Protein AF-A0ABD3GHL4-F1 (afdb_monomer)

Secondary structure (DSSP, 8-state):
-----------------------------------PPPPSS-SHHHHHHHHHHHTT-PPPSS----EEEEEEPSSSSEEEEEEEESSTTTS-HHHHHHHHHHIIIIIH----EEEEEEEEPPPP-SSS-HHHHHHHHHHHHHHHHHTT-HHHHHHTTSS-TTTT-HHHHHHHHHHHHHHHHHHHHTT-

Structure (mmCIF, N/CA/C/O backbone):
data_AF-A0ABD3GHL4-F1
#
_entry.id   AF-A0ABD3GHL4-F1
#
loop_
_atom_site.group_PDB
_atom_site.id
_atom_site.type_symbol
_atom_site.label_atom_id
_atom_site.label_alt_id
_atom_site.label_comp_id
_atom_site.label_asym_id
_atom_site.label_entity_id
_atom_site.label_seq_id
_atom_site.pdbx_PDB_ins_code
_atom_site.Cartn_x
_atom_site.Cartn_y
_atom_site.Cartn_z
_atom_site.occupancy
_atom_site.B_iso_or_equiv
_atom_site.auth_seq_id
_atom_site.auth_comp_id
_atom_site.auth_asym_id
_atom_site.auth_atom_id
_atom_site.pdbx_PDB_model_num
ATOM 1 N N . MET A 1 1 ? 38.091 -50.861 36.167 1.00 42.78 1 MET A N 1
ATOM 2 C CA . MET A 1 1 ? 37.621 -52.176 36.643 1.00 42.78 1 MET A CA 1
ATOM 3 C C . MET A 1 1 ? 36.187 -52.341 36.184 1.00 42.78 1 MET A C 1
ATOM 5 O O . MET A 1 1 ? 35.328 -51.566 36.571 1.00 42.78 1 MET A O 1
ATOM 9 N N . THR A 1 2 ? 36.009 -53.262 35.249 1.00 41.94 2 THR A N 1
ATOM 10 C CA . THR A 1 2 ? 34.759 -53.761 34.667 1.00 41.94 2 THR A CA 1
ATOM 11 C C . THR A 1 2 ? 33.879 -54.438 35.711 1.00 41.94 2 THR A C 1
ATOM 13 O O . THR A 1 2 ? 34.436 -55.196 36.497 1.00 41.94 2 THR A O 1
ATOM 16 N N . MET A 1 3 ? 32.554 -54.268 35.639 1.00 43.06 3 MET A N 1
ATOM 17 C CA . MET A 1 3 ? 31.584 -55.374 35.733 1.00 43.06 3 MET A CA 1
ATOM 18 C C . MET A 1 3 ? 30.255 -54.984 35.069 1.00 43.06 3 MET A C 1
ATOM 20 O O . MET A 1 3 ? 29.584 -54.045 35.487 1.00 43.06 3 MET A O 1
ATOM 24 N N . ASP A 1 4 ? 29.909 -55.748 34.034 1.00 43.84 4 ASP A N 1
ATOM 25 C CA . ASP A 1 4 ? 28.561 -55.950 33.507 1.00 43.84 4 ASP A CA 1
ATOM 26 C C . ASP A 1 4 ? 27.686 -56.718 34.511 1.00 43.84 4 ASP A C 1
ATOM 28 O O . ASP A 1 4 ? 28.190 -57.547 35.266 1.00 43.84 4 ASP A O 1
ATOM 32 N N . THR A 1 5 ? 26.360 -56.569 34.425 1.00 50.66 5 THR A N 1
ATOM 33 C CA . THR A 1 5 ? 25.431 -57.714 34.523 1.00 50.66 5 THR A CA 1
ATOM 34 C C . THR A 1 5 ? 24.089 -57.396 33.856 1.00 50.66 5 THR A C 1
ATOM 36 O O . THR A 1 5 ? 23.393 -56.444 34.193 1.00 50.66 5 THR A O 1
ATOM 39 N N . LYS A 1 6 ? 23.734 -58.242 32.881 1.00 44.25 6 LYS A N 1
ATOM 40 C CA . LYS A 1 6 ? 22.407 -58.390 32.268 1.00 44.25 6 LYS A CA 1
ATOM 41 C C . LYS A 1 6 ? 21.467 -59.154 33.207 1.00 44.25 6 LYS A C 1
ATOM 43 O O . LYS A 1 6 ? 21.889 -60.126 33.822 1.00 44.25 6 LYS A O 1
ATOM 48 N N . GLY A 1 7 ? 20.171 -58.847 33.137 1.00 40.69 7 GLY A N 1
ATOM 49 C CA . GLY A 1 7 ? 19.091 -59.731 33.586 1.00 40.69 7 GLY A CA 1
ATOM 50 C C . GLY A 1 7 ? 17.751 -59.357 32.944 1.00 40.69 7 GLY A C 1
ATOM 51 O O . GLY A 1 7 ? 17.156 -58.351 33.304 1.00 40.69 7 GLY A O 1
ATOM 52 N N . LYS A 1 8 ? 17.299 -60.150 31.964 1.00 43.91 8 LYS A N 1
ATOM 53 C CA . LYS A 1 8 ? 15.941 -60.132 31.381 1.00 43.91 8 LYS A CA 1
ATOM 54 C C . LYS A 1 8 ? 14.999 -60.973 32.249 1.00 43.91 8 LYS A C 1
ATOM 56 O O . LYS A 1 8 ? 15.422 -62.040 32.683 1.00 43.91 8 LYS A O 1
ATOM 61 N N . SER A 1 9 ? 13.717 -60.604 32.333 1.00 44.91 9 SER A N 1
ATOM 62 C CA . SER A 1 9 ? 12.572 -61.541 32.354 1.00 44.91 9 SER A CA 1
ATOM 63 C C . SER A 1 9 ? 11.258 -60.822 32.001 1.00 44.91 9 SER A C 1
ATOM 65 O O . SER A 1 9 ? 11.062 -59.673 32.383 1.00 44.91 9 SER A O 1
ATOM 67 N N . LYS A 1 10 ? 10.412 -61.500 31.212 1.00 45.06 10 LYS A N 1
ATOM 68 C CA . LYS A 1 10 ? 9.060 -61.127 30.745 1.00 45.06 10 LYS A CA 1
ATOM 69 C C . LYS A 1 10 ? 8.015 -62.012 31.448 1.00 45.06 10 LYS A C 1
ATOM 71 O O . LYS A 1 10 ? 8.298 -63.196 31.589 1.00 45.06 10 LYS A O 1
ATOM 76 N N . ALA A 1 11 ? 6.828 -61.463 31.721 1.00 39.12 11 ALA A N 1
ATOM 77 C CA . ALA A 1 11 ? 5.461 -62.050 31.721 1.00 39.12 11 ALA A CA 1
ATOM 78 C C . ALA A 1 11 ? 4.540 -60.930 32.280 1.00 39.12 11 ALA A C 1
ATOM 80 O O . ALA A 1 11 ? 4.927 -60.353 33.289 1.00 39.12 11 ALA A O 1
ATOM 81 N N . ASN A 1 12 ? 3.506 -60.349 31.651 1.00 38.00 12 ASN A N 1
ATOM 82 C CA . ASN A 1 12 ? 2.324 -60.773 30.875 1.00 38.00 12 ASN A CA 1
ATOM 83 C C . ASN A 1 12 ? 1.233 -61.487 31.701 1.00 38.00 12 ASN A C 1
ATOM 85 O O . ASN A 1 12 ? 1.401 -62.665 31.975 1.00 38.00 12 ASN A O 1
ATOM 89 N N . GLU A 1 13 ? 0.150 -60.754 32.002 1.00 41.41 13 GLU A N 1
ATOM 90 C CA . GLU A 1 13 ? -1.238 -61.140 32.373 1.00 41.41 13 GLU A CA 1
ATOM 91 C C . GLU A 1 13 ? -2.053 -59.821 32.232 1.00 41.41 13 GLU A C 1
ATOM 93 O O . GLU A 1 13 ? -1.638 -58.807 32.789 1.00 41.41 13 GLU A O 1
ATOM 98 N N . GLU A 1 14 ? -2.860 -59.609 31.184 1.00 40.84 14 GLU A N 1
ATOM 99 C CA . GLU A 1 14 ? -4.275 -60.000 30.964 1.00 40.84 14 GLU A CA 1
ATOM 1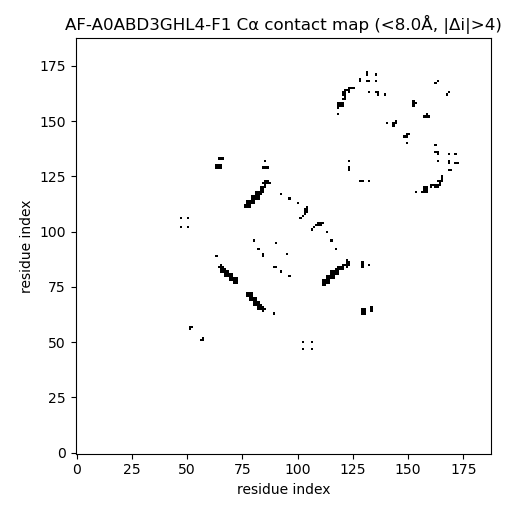00 C C . GLU A 1 14 ? -5.294 -59.357 31.932 1.00 40.84 14 GLU A C 1
ATOM 102 O O . GLU A 1 14 ? -5.403 -59.777 33.072 1.00 40.84 14 GLU A O 1
ATOM 107 N N . GLU A 1 15 ? -6.059 -58.376 31.424 1.00 43.62 15 GLU A N 1
ATOM 108 C CA . GLU A 1 15 ? -7.415 -57.941 31.845 1.00 43.62 15 GLU A CA 1
ATOM 109 C C . GLU A 1 15 ? -7.990 -57.129 30.655 1.00 43.62 15 GLU A C 1
ATOM 111 O O . GLU A 1 15 ? -7.362 -56.171 30.204 1.00 43.62 15 GLU A O 1
ATOM 116 N N . GLU A 1 16 ? -8.900 -57.671 29.839 1.00 36.50 16 GLU A N 1
ATOM 117 C CA . GLU A 1 16 ? -10.371 -57.810 29.964 1.00 36.50 16 GLU A CA 1
ATOM 118 C C . GLU A 1 16 ? -11.188 -56.604 29.444 1.00 36.50 16 GLU A C 1
ATOM 120 O O . GLU A 1 16 ? -11.024 -55.488 29.916 1.00 36.50 16 GLU A O 1
ATOM 125 N N . HIS A 1 17 ? -12.078 -56.925 28.482 1.00 38.59 17 HIS A N 1
ATOM 126 C CA . HIS A 1 17 ? -13.394 -56.352 28.116 1.00 38.59 17 HIS A CA 1
ATOM 127 C C . HIS A 1 17 ? -13.557 -54.818 27.951 1.00 38.59 17 HIS A C 1
ATOM 129 O O . HIS A 1 17 ? -13.085 -54.018 28.739 1.00 38.59 17 HIS A O 1
ATOM 135 N N . ASP A 1 18 ? -14.239 -54.281 26.932 1.00 39.66 18 ASP A N 1
ATOM 136 C CA . ASP A 1 18 ? -15.580 -54.616 26.425 1.00 39.66 18 ASP A CA 1
ATOM 137 C C . ASP A 1 18 ? -15.826 -53.868 25.078 1.00 39.66 18 ASP A C 1
ATOM 139 O O . ASP A 1 18 ? -15.177 -52.844 24.830 1.00 39.66 18 ASP A O 1
ATOM 143 N N . PRO A 1 19 ? -16.730 -54.320 24.182 1.00 54.88 19 PRO A N 1
ATOM 144 C CA . PRO A 1 19 ? -16.969 -53.708 22.883 1.00 54.88 19 PRO A CA 1
ATOM 145 C C . PRO A 1 19 ? -17.974 -52.557 23.006 1.00 54.88 19 PRO A C 1
ATOM 147 O O . PRO A 1 19 ? -18.954 -52.630 23.742 1.00 54.88 19 PRO A O 1
ATOM 150 N N . THR A 1 20 ? -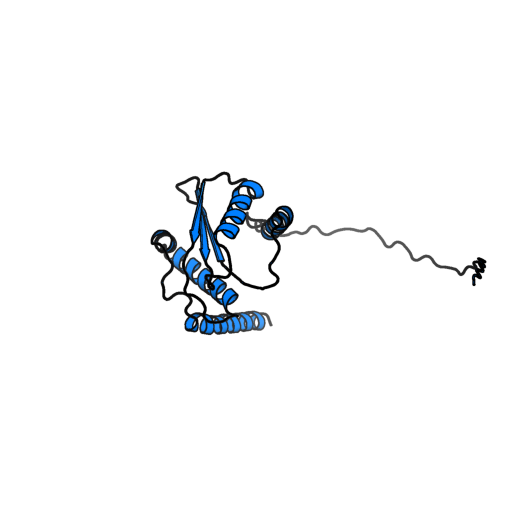17.775 -51.481 22.252 1.00 42.97 20 THR A N 1
ATOM 151 C CA . THR A 1 20 ? -18.770 -50.403 22.128 1.00 42.97 20 THR A CA 1
ATOM 152 C C . THR A 1 20 ? -19.060 -50.170 20.642 1.00 42.97 20 THR A C 1
ATOM 154 O O . THR A 1 20 ? -18.141 -50.281 19.827 1.00 42.97 20 THR A O 1
ATOM 157 N N . PRO A 1 21 ? -20.336 -49.955 20.272 1.00 44.00 21 PRO A N 1
ATOM 158 C CA . PRO A 1 21 ? -20.895 -50.344 18.986 1.00 44.00 21 PRO A CA 1
ATOM 159 C C . PRO A 1 21 ? -20.676 -49.303 17.890 1.00 44.00 21 PRO A C 1
ATOM 161 O O . PRO A 1 21 ? -20.648 -48.100 18.148 1.00 44.00 21 PRO A O 1
ATOM 164 N N . GLU A 1 22 ? -20.620 -49.786 16.648 1.00 47.88 22 GLU A N 1
ATOM 165 C CA . GLU A 1 22 ? -20.821 -48.964 15.458 1.00 47.88 22 GLU A CA 1
ATOM 166 C C . GLU A 1 22 ? -22.220 -48.330 15.503 1.00 47.88 22 GLU A C 1
ATOM 168 O O . GLU A 1 22 ? -23.237 -49.014 15.640 1.00 47.88 22 GLU A O 1
ATOM 173 N N . ALA A 1 23 ? -22.252 -47.003 15.403 1.00 42.12 23 ALA A N 1
ATOM 174 C CA . ALA A 1 23 ? -23.457 -46.206 15.223 1.00 42.12 23 ALA A CA 1
ATOM 175 C C . ALA A 1 23 ? -23.479 -45.639 13.786 1.00 42.12 23 ALA A C 1
ATOM 177 O O . ALA A 1 23 ? -22.429 -45.529 13.153 1.00 42.12 23 ALA A O 1
ATOM 178 N N . PRO A 1 24 ? -24.672 -45.330 13.255 1.00 45.41 24 PRO A N 1
ATOM 179 C CA . PRO A 1 24 ? -25.070 -45.708 11.904 1.00 45.41 24 PRO A CA 1
ATOM 180 C C . PRO A 1 24 ? -24.698 -44.682 10.830 1.00 45.41 24 PRO A C 1
ATOM 182 O O . PRO A 1 24 ? -24.725 -43.473 11.057 1.00 45.41 24 PRO A O 1
ATOM 185 N N . GLU A 1 25 ? -24.451 -45.190 9.622 1.00 49.53 25 GLU A N 1
ATOM 186 C CA . GLU A 1 25 ? -24.585 -44.417 8.392 1.00 49.53 25 GLU A CA 1
ATOM 187 C C . GLU A 1 25 ? -26.062 -44.065 8.178 1.00 49.53 25 GLU A C 1
ATOM 189 O O . GLU A 1 25 ? -26.880 -44.939 7.901 1.00 49.53 25 GLU A O 1
ATOM 194 N N . ASP A 1 26 ? -26.397 -42.779 8.268 1.00 42.53 26 ASP A N 1
ATOM 195 C CA . ASP A 1 26 ? -27.529 -42.225 7.530 1.00 42.53 26 ASP A CA 1
ATOM 196 C C . ASP A 1 26 ? -27.248 -40.754 7.172 1.00 42.53 26 ASP A C 1
ATOM 198 O O . ASP A 1 26 ? -26.931 -39.914 8.016 1.00 42.53 26 ASP A O 1
ATOM 202 N N . SER A 1 27 ? -27.296 -40.472 5.870 1.00 42.28 27 SER A N 1
ATOM 203 C CA . SER A 1 27 ? -27.197 -39.137 5.241 1.00 42.28 27 SER A CA 1
ATOM 204 C C . SER A 1 27 ? -28.464 -38.295 5.561 1.00 42.28 27 SER A C 1
ATOM 206 O O . SER A 1 27 ? -29.334 -38.827 6.245 1.00 42.28 27 SER A O 1
ATOM 208 N N . PRO A 1 28 ? -28.721 -37.055 5.056 1.00 50.19 28 PRO A N 1
ATOM 209 C CA . PRO A 1 28 ? -27.989 -36.193 4.110 1.00 50.19 28 PRO A CA 1
ATOM 210 C C . PRO A 1 28 ? -27.981 -34.676 4.468 1.00 50.19 28 PRO A C 1
ATOM 212 O O . PRO A 1 28 ? -28.815 -34.185 5.219 1.00 50.19 28 PRO A O 1
ATOM 215 N N . ALA A 1 29 ? -27.151 -33.872 3.792 1.00 36.94 29 ALA A N 1
ATOM 216 C CA . ALA A 1 29 ? -27.510 -32.479 3.482 1.00 36.94 29 ALA A CA 1
ATOM 217 C C . ALA A 1 29 ? -26.726 -31.957 2.268 1.00 36.94 29 ALA A C 1
ATOM 219 O O . ALA A 1 29 ? -25.510 -31.785 2.312 1.00 36.94 29 ALA A O 1
ATOM 220 N N . LYS A 1 30 ? -27.441 -31.665 1.174 1.00 49.06 30 LYS A N 1
ATOM 221 C CA . LYS A 1 30 ? -26.940 -30.791 0.104 1.00 49.06 30 LYS A CA 1
ATOM 222 C C . LYS A 1 30 ? -26.660 -29.406 0.699 1.00 49.06 30 LYS A C 1
ATOM 224 O O . LYS A 1 30 ? -27.581 -28.847 1.296 1.00 49.06 30 LYS A O 1
ATOM 229 N N . PRO A 1 31 ? -25.505 -28.771 0.452 1.00 41.19 31 PRO A N 1
ATOM 230 C CA . PRO A 1 31 ? -25.417 -27.338 0.644 1.00 41.19 31 PRO A CA 1
ATOM 231 C C . PRO A 1 31 ? -26.103 -26.654 -0.544 1.00 41.19 31 PRO A C 1
ATOM 233 O O . PRO A 1 31 ? -25.552 -26.557 -1.641 1.00 41.19 31 PRO A O 1
ATOM 236 N N . SER A 1 32 ? -27.326 -26.163 -0.327 1.00 49.59 32 SER A N 1
ATOM 237 C CA . SER A 1 32 ? -27.884 -25.072 -1.127 1.00 49.59 32 SER A CA 1
ATOM 238 C C . SER A 1 32 ? -27.158 -23.781 -0.742 1.00 49.59 32 SER A C 1
ATOM 240 O O . SER A 1 32 ? -27.660 -22.962 0.024 1.00 49.59 32 SER A O 1
ATOM 242 N N . GLY A 1 33 ? -25.933 -23.625 -1.228 1.00 42.56 33 GLY A N 1
ATOM 243 C CA . GLY A 1 33 ? -25.234 -22.351 -1.207 1.00 42.56 33 GLY A CA 1
ATOM 244 C C . GLY A 1 33 ? -25.516 -21.644 -2.519 1.00 42.56 33 GLY A C 1
ATOM 245 O O . GLY A 1 33 ? -25.062 -22.095 -3.567 1.00 42.56 33 GLY A O 1
ATOM 246 N N . SER A 1 34 ? -26.272 -20.551 -2.474 1.00 46.31 34 SER A N 1
ATOM 247 C CA . SER A 1 34 ? -26.307 -19.551 -3.537 1.00 46.31 34 SER A CA 1
ATOM 248 C C . SER A 1 34 ? -24.867 -19.146 -3.856 1.00 46.31 34 SER A C 1
ATOM 250 O O . SER A 1 34 ? -24.249 -18.389 -3.104 1.00 46.31 34 SER A O 1
ATOM 252 N N . GLY A 1 35 ? -24.315 -19.719 -4.924 1.00 41.03 35 GLY A N 1
ATOM 253 C CA . GLY A 1 35 ? -22.946 -19.491 -5.349 1.00 41.03 35 GLY A CA 1
ATOM 254 C C . GLY A 1 35 ? -22.791 -18.052 -5.805 1.00 41.03 35 GLY A C 1
ATOM 255 O O . GLY A 1 35 ? -22.964 -17.751 -6.983 1.00 41.03 35 GLY A O 1
ATOM 256 N N . LYS A 1 36 ? -22.433 -17.157 -4.880 1.00 48.78 36 LYS A N 1
ATOM 257 C CA . LYS A 1 36 ? -21.611 -16.016 -5.272 1.00 48.78 36 LYS A CA 1
ATOM 258 C C . LYS A 1 36 ? -20.394 -16.630 -5.968 1.00 48.78 36 LYS A C 1
ATOM 260 O O . LYS A 1 36 ? -19.778 -17.514 -5.365 1.00 48.78 36 LYS A O 1
ATOM 265 N N . PRO A 1 37 ? -20.080 -16.253 -7.219 1.00 45.41 37 PRO A N 1
ATOM 266 C CA . PRO A 1 37 ? -18.854 -16.721 -7.836 1.00 45.41 37 PRO A CA 1
ATOM 267 C C . PRO A 1 37 ? -17.724 -16.377 -6.871 1.00 45.41 37 PRO A C 1
ATOM 269 O O . PRO A 1 37 ? -17.617 -15.232 -6.421 1.00 45.41 37 PRO A O 1
ATOM 272 N N . ALA A 1 38 ? -16.944 -17.391 -6.489 1.00 51.97 38 ALA A N 1
ATOM 273 C CA . ALA A 1 38 ? -15.700 -17.145 -5.786 1.00 51.97 38 ALA A CA 1
ATOM 274 C C . ALA A 1 38 ? -14.936 -16.087 -6.597 1.00 51.97 38 ALA A C 1
ATOM 276 O O . ALA A 1 38 ? -14.988 -16.141 -7.835 1.00 51.97 38 ALA A O 1
ATOM 277 N N . PRO A 1 39 ? -14.294 -15.100 -5.947 1.00 49.56 39 PRO A N 1
ATOM 278 C CA . PRO A 1 39 ? -13.507 -14.126 -6.681 1.00 49.56 39 PRO A CA 1
ATOM 279 C C . PRO A 1 39 ? -12.576 -14.884 -7.641 1.00 49.56 39 PRO A C 1
ATOM 281 O O . PRO A 1 39 ? -12.059 -15.942 -7.267 1.00 49.56 39 PRO A O 1
ATOM 284 N N . PRO A 1 40 ? -12.359 -14.385 -8.873 1.00 53.44 40 PRO A N 1
ATOM 285 C CA . PRO A 1 40 ? -11.563 -15.079 -9.901 1.00 53.44 40 PRO A CA 1
ATOM 286 C C . PRO A 1 40 ? -10.114 -15.354 -9.453 1.00 53.44 40 PRO A C 1
ATOM 288 O O . PRO A 1 40 ? -9.361 -16.079 -10.097 1.00 53.44 40 PRO A O 1
ATOM 291 N N . TYR A 1 41 ? -9.756 -14.800 -8.303 1.00 50.19 41 TYR A N 1
ATOM 292 C CA . TYR A 1 41 ? -8.511 -14.884 -7.583 1.00 50.19 41 TYR A CA 1
ATOM 293 C C . TYR A 1 41 ? -8.648 -15.839 -6.384 1.00 50.19 41 TYR A C 1
ATOM 295 O O . TYR A 1 41 ? -8.617 -15.351 -5.267 1.00 50.19 41 TYR A O 1
ATOM 303 N N . GLY A 1 42 ? -8.825 -17.155 -6.590 1.00 62.31 42 GLY A N 1
ATOM 304 C CA . GLY A 1 42 ? -9.010 -18.168 -5.525 1.00 62.31 42 GLY A CA 1
ATOM 305 C C . GLY A 1 42 ? -7.929 -18.212 -4.417 1.00 62.31 42 GLY A C 1
ATOM 306 O O . GLY A 1 42 ? -7.573 -17.210 -3.822 1.00 62.31 42 GLY A O 1
ATOM 307 N N . ASP A 1 43 ? -7.388 -19.386 -4.086 1.00 66.81 43 ASP A N 1
ATOM 308 C CA . ASP A 1 43 ? -6.437 -19.579 -2.963 1.00 66.81 43 ASP A CA 1
ATOM 309 C C . ASP A 1 43 ? -5.015 -18.983 -3.204 1.00 66.81 43 ASP A C 1
ATOM 311 O O . ASP A 1 43 ? -3.986 -19.610 -2.948 1.00 66.81 43 ASP A O 1
ATOM 315 N N . LEU A 1 44 ? -4.932 -17.788 -3.804 1.00 66.56 44 LEU A N 1
ATOM 316 C CA . LEU A 1 44 ? -3.700 -17.071 -4.150 1.00 66.56 44 LEU A CA 1
ATOM 317 C C . LEU A 1 44 ? -2.762 -16.847 -2.958 1.00 66.56 44 LEU A C 1
ATOM 319 O O . LEU A 1 44 ? -1.567 -17.069 -3.156 1.00 66.56 44 LEU A O 1
ATOM 323 N N . PRO A 1 45 ? -3.239 -16.471 -1.752 1.00 69.25 45 PRO A N 1
ATOM 324 C CA . PRO A 1 45 ? -2.364 -16.333 -0.590 1.00 69.25 45 PRO A CA 1
ATOM 325 C C . PRO A 1 45 ? -1.594 -17.625 -0.291 1.00 69.25 45 PRO A C 1
ATOM 327 O O . PRO A 1 45 ? -0.366 -17.620 -0.249 1.00 69.25 45 PRO A O 1
ATOM 330 N N . THR A 1 46 ? -2.284 -18.766 -0.216 1.00 75.50 46 THR A N 1
ATOM 331 C CA . THR A 1 46 ? -1.647 -20.062 0.058 1.00 75.50 46 THR A CA 1
ATOM 332 C C . THR A 1 46 ? -0.769 -20.542 -1.099 1.00 75.50 46 THR A C 1
ATOM 334 O O . THR A 1 46 ? 0.258 -21.188 -0.877 1.00 75.50 46 THR A O 1
ATOM 337 N N . LYS A 1 47 ? -1.110 -20.215 -2.352 1.00 77.19 47 LYS A N 1
ATOM 338 C CA . LYS A 1 47 ? -0.230 -20.481 -3.505 1.00 77.19 47 LYS A CA 1
ATOM 339 C C . LYS A 1 47 ? 1.061 -19.664 -3.446 1.00 77.19 47 LYS A C 1
ATOM 341 O O . LYS A 1 47 ? 2.120 -20.204 -3.760 1.00 77.19 47 LYS A O 1
ATOM 346 N N . PHE A 1 48 ? 0.984 -18.398 -3.041 1.00 77.44 48 PHE A N 1
ATOM 347 C CA . PHE A 1 48 ? 2.153 -17.537 -2.886 1.00 77.44 48 PHE A CA 1
ATOM 348 C C . PHE A 1 48 ? 3.059 -18.018 -1.750 1.00 77.44 48 PHE A C 1
ATOM 350 O O . PHE A 1 48 ? 4.258 -18.162 -1.953 1.00 77.44 48 PHE A O 1
ATOM 357 N N . GLU A 1 49 ? 2.504 -18.374 -0.591 1.00 76.88 49 GLU A N 1
ATOM 358 C CA . GLU A 1 49 ? 3.286 -18.917 0.531 1.00 76.88 49 GLU A CA 1
ATOM 359 C C . GLU A 1 49 ? 4.032 -20.208 0.160 1.00 76.88 49 GLU A C 1
ATOM 361 O O . GLU A 1 49 ? 5.217 -20.369 0.475 1.00 76.88 49 GLU A O 1
ATOM 366 N N . LYS A 1 50 ? 3.361 -21.117 -0.562 1.00 80.75 50 LYS A N 1
ATOM 367 C CA . LYS A 1 50 ? 3.985 -22.338 -1.095 1.00 80.75 50 LYS A CA 1
ATOM 368 C C . LYS A 1 50 ? 5.110 -22.016 -2.072 1.00 80.75 50 LYS A C 1
ATOM 370 O O . LYS A 1 50 ? 6.176 -22.621 -1.980 1.00 80.75 50 LYS A O 1
ATOM 375 N N . PHE A 1 51 ? 4.892 -21.058 -2.973 1.00 82.62 51 PHE A N 1
ATOM 376 C CA . PHE A 1 51 ? 5.913 -20.587 -3.902 1.00 82.62 51 PHE A CA 1
ATOM 377 C C . PHE A 1 51 ? 7.124 -20.013 -3.153 1.00 82.62 51 PHE A C 1
ATOM 379 O O . PHE A 1 51 ? 8.243 -20.471 -3.369 1.00 82.62 51 PHE A O 1
ATOM 386 N N . CYS A 1 52 ? 6.915 -19.087 -2.215 1.00 79.44 52 CYS A N 1
ATOM 387 C CA . CYS A 1 52 ? 7.984 -18.509 -1.399 1.00 79.44 52 CYS A CA 1
ATOM 388 C C . CYS A 1 52 ? 8.818 -19.601 -0.718 1.00 79.44 52 CYS A C 1
ATOM 390 O O . CYS A 1 52 ? 10.041 -19.619 -0.852 1.00 79.44 52 CYS A O 1
ATOM 392 N N . SER A 1 53 ? 8.150 -20.575 -0.096 1.00 80.69 53 SER A N 1
ATOM 393 C CA . SER A 1 53 ? 8.807 -21.713 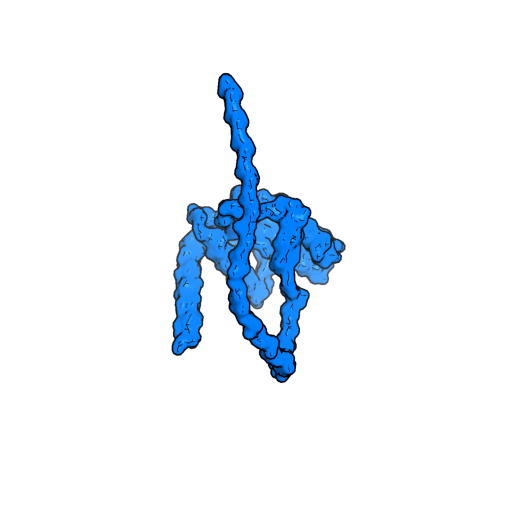0.555 1.00 80.69 53 SER A CA 1
ATOM 394 C C . SER A 1 53 ? 9.628 -22.559 -0.428 1.00 80.69 53 SER A C 1
ATOM 396 O O . SER A 1 53 ? 10.756 -22.939 -0.124 1.00 80.69 53 SER A O 1
ATOM 398 N N . GLN A 1 54 ? 9.092 -22.830 -1.623 1.00 82.44 54 GLN A N 1
ATOM 399 C CA . GLN A 1 54 ? 9.757 -23.627 -2.660 1.00 82.44 54 GLN A CA 1
ATOM 400 C C . GLN A 1 54 ? 11.032 -22.961 -3.196 1.00 82.44 54 GLN A C 1
ATOM 402 O O . GLN A 1 54 ? 11.993 -23.655 -3.526 1.00 82.44 54 GLN A O 1
ATOM 407 N N . PHE A 1 55 ? 11.047 -21.631 -3.283 1.00 73.94 55 PHE A N 1
ATOM 408 C CA . PHE A 1 55 ? 12.183 -20.860 -3.791 1.00 73.94 55 PHE A CA 1
ATOM 409 C C . PHE A 1 55 ? 13.094 -20.314 -2.678 1.00 73.94 55 PHE A C 1
ATOM 411 O O . PHE A 1 55 ? 13.983 -19.514 -2.953 1.00 73.94 55 PHE A O 1
ATOM 418 N N . GLY A 1 56 ? 12.917 -20.782 -1.436 1.00 69.88 56 GLY A N 1
ATOM 419 C CA . GLY A 1 56 ? 13.800 -20.457 -0.314 1.00 69.88 56 GLY A CA 1
ATOM 420 C C . GLY A 1 56 ? 13.596 -19.062 0.280 1.00 69.88 56 GLY A C 1
ATOM 421 O O . GLY A 1 56 ? 14.451 -18.591 1.026 1.00 69.88 56 GLY A O 1
ATOM 422 N N . PHE A 1 57 ? 12.474 -18.402 -0.013 1.00 69.25 57 PHE A N 1
ATOM 423 C CA . PHE A 1 57 ? 12.106 -17.140 0.617 1.00 69.25 57 PHE A CA 1
ATOM 424 C C . PHE A 1 57 ? 11.527 -17.415 2.003 1.00 69.25 57 PHE A C 1
ATOM 426 O O . PHE A 1 57 ? 10.429 -17.956 2.143 1.00 69.25 57 PHE A O 1
ATOM 433 N N . GLN A 1 58 ? 12.285 -17.055 3.036 1.00 65.75 58 GLN A N 1
ATOM 434 C CA . GLN A 1 58 ? 11.869 -17.210 4.424 1.00 65.75 58 GLN A CA 1
ATOM 435 C C . GLN A 1 58 ? 11.206 -15.934 4.935 1.00 65.75 58 GLN A C 1
ATOM 437 O O . GLN A 1 58 ? 11.610 -14.819 4.604 1.00 65.75 58 GLN A O 1
ATOM 442 N N . ARG A 1 59 ? 10.175 -16.105 5.766 1.00 65.62 59 ARG A N 1
ATOM 443 C CA . ARG A 1 59 ? 9.568 -14.998 6.503 1.00 65.62 59 ARG A CA 1
ATOM 444 C C . ARG A 1 59 ? 10.605 -14.438 7.480 1.00 65.62 59 ARG A C 1
ATOM 446 O O . ARG A 1 59 ? 11.185 -15.202 8.244 1.00 65.62 59 ARG A O 1
ATOM 453 N N . SER A 1 60 ? 10.815 -13.124 7.451 1.00 65.81 60 SER A N 1
ATOM 454 C CA . SER A 1 60 ? 11.661 -12.436 8.432 1.00 65.81 60 SER A CA 1
ATOM 455 C C . SER A 1 60 ? 11.102 -12.612 9.849 1.00 65.81 60 SER A C 1
ATOM 457 O O . SER A 1 60 ? 9.884 -12.552 10.039 1.00 65.81 60 SER A O 1
ATOM 459 N N . GLU A 1 61 ? 11.981 -12.805 10.838 1.00 62.88 61 GLU A N 1
ATOM 460 C CA . GLU A 1 61 ? 11.607 -12.773 12.262 1.00 62.88 61 GLU A CA 1
ATOM 461 C C . GLU A 1 61 ? 11.224 -11.357 12.713 1.00 62.88 61 GLU A C 1
ATOM 463 O O . GLU A 1 61 ? 10.367 -11.178 13.580 1.00 62.88 61 GLU A O 1
ATOM 468 N N . GLU A 1 62 ? 11.798 -10.338 12.073 1.00 69.25 62 GLU A N 1
ATOM 469 C CA . GLU A 1 62 ? 11.392 -8.954 12.265 1.00 69.25 62 GLU A CA 1
ATOM 470 C C . GLU A 1 62 ? 10.133 -8.677 11.425 1.00 69.25 62 GLU A C 1
ATOM 472 O O . GLU A 1 62 ? 10.128 -8.794 10.191 1.00 69.25 62 GLU A O 1
ATOM 477 N N . SER A 1 63 ? 9.037 -8.350 12.114 1.00 78.25 63 SER A N 1
ATOM 478 C CA . SER A 1 63 ? 7.737 -8.092 11.494 1.00 78.25 63 SER A CA 1
ATOM 479 C C . SER A 1 63 ? 7.670 -6.665 10.963 1.00 78.25 63 SER A C 1
ATOM 481 O O . SER A 1 63 ? 7.547 -5.716 11.733 1.00 78.25 63 SER A O 1
ATOM 483 N N . HIS A 1 64 ? 7.683 -6.527 9.641 1.00 85.31 64 HIS A N 1
ATOM 484 C CA . HIS A 1 64 ? 7.485 -5.257 8.949 1.00 85.31 64 HIS A CA 1
ATOM 485 C C . HIS A 1 64 ? 6.490 -5.421 7.816 1.00 85.31 64 HIS A C 1
ATOM 487 O O . HIS A 1 64 ? 6.386 -6.486 7.205 1.00 85.31 64 HIS A O 1
ATOM 493 N N . TRP A 1 65 ? 5.761 -4.348 7.553 1.00 87.00 65 TRP A N 1
ATOM 494 C CA . TRP A 1 65 ? 4.742 -4.301 6.523 1.00 87.00 65 TRP A CA 1
ATOM 495 C C . TRP A 1 65 ? 5.166 -3.309 5.450 1.00 87.00 65 TRP A C 1
ATOM 497 O O . TRP A 1 65 ? 5.471 -2.156 5.744 1.00 87.00 65 TRP A O 1
ATOM 507 N N . SER A 1 66 ? 5.132 -3.758 4.201 1.00 87.31 66 SER A N 1
ATOM 508 C CA . SER A 1 66 ? 5.255 -2.906 3.021 1.00 87.31 66 SER A CA 1
ATOM 509 C C . SER A 1 66 ? 4.128 -3.228 2.041 1.00 87.31 66 SER A C 1
ATOM 511 O O . SER A 1 66 ? 3.448 -4.250 2.169 1.00 87.31 66 SER A O 1
ATOM 513 N N . LEU A 1 67 ? 3.888 -2.329 1.089 1.00 88.38 67 LEU A N 1
ATOM 514 C CA . LEU A 1 67 ? 2.822 -2.461 0.104 1.00 88.38 67 LEU A CA 1
ATOM 515 C C . LEU A 1 67 ? 3.406 -2.707 -1.284 1.00 88.38 67 LEU A C 1
ATOM 517 O O . LEU A 1 67 ? 4.316 -2.014 -1.734 1.00 88.38 67 LEU A O 1
ATOM 521 N N . VAL A 1 68 ? 2.820 -3.673 -1.981 1.00 88.00 68 VAL A N 1
ATOM 522 C CA . VAL A 1 68 ? 3.075 -3.944 -3.393 1.00 88.00 68 VAL A CA 1
ATOM 523 C C . VAL A 1 68 ? 1.777 -3.715 -4.154 1.00 88.00 68 VAL A C 1
ATOM 525 O O . VAL A 1 68 ? 0.753 -4.317 -3.837 1.00 88.00 68 VAL A O 1
ATOM 528 N N . LEU A 1 69 ? 1.831 -2.869 -5.176 1.00 88.06 69 LEU A N 1
ATOM 529 C CA . LEU A 1 69 ? 0.753 -2.650 -6.129 1.00 88.06 69 LEU A CA 1
ATOM 530 C C . LEU A 1 69 ? 1.207 -3.148 -7.503 1.00 88.06 69 LEU A C 1
ATOM 532 O O . LEU A 1 69 ? 2.230 -2.707 -8.017 1.00 88.06 69 LEU A O 1
ATOM 536 N N . ILE A 1 70 ? 0.440 -4.054 -8.103 1.00 86.25 70 ILE A N 1
ATOM 537 C CA . ILE A 1 70 ? 0.712 -4.585 -9.442 1.00 86.25 70 ILE A CA 1
ATOM 538 C C . ILE A 1 70 ? -0.291 -3.954 -10.401 1.00 86.25 70 ILE A C 1
ATOM 540 O O . ILE A 1 70 ? -1.492 -4.200 -10.301 1.00 86.25 70 ILE A O 1
ATOM 544 N N . HIS A 1 71 ? 0.203 -3.131 -11.317 1.00 85.06 71 HIS A N 1
ATOM 545 C CA . HIS A 1 71 ? -0.583 -2.540 -12.389 1.00 85.06 71 HIS A CA 1
ATOM 546 C C . HIS A 1 71 ? -0.409 -3.368 -13.659 1.00 85.06 71 HIS A C 1
ATOM 548 O O . HIS A 1 71 ? 0.703 -3.535 -14.160 1.00 85.06 71 HIS A O 1
ATOM 554 N N . ILE A 1 72 ? -1.524 -3.887 -14.164 1.00 83.25 72 ILE A N 1
ATOM 555 C CA . ILE A 1 72 ? -1.609 -4.580 -15.447 1.00 83.25 72 ILE A CA 1
ATOM 556 C C . ILE A 1 72 ? -1.934 -3.527 -16.497 1.00 83.25 72 ILE A C 1
ATOM 558 O O . ILE A 1 72 ? -2.984 -2.898 -16.402 1.00 83.25 72 ILE A O 1
ATOM 562 N N . SER A 1 73 ? -1.041 -3.299 -17.460 1.00 76.62 73 SER A N 1
ATOM 563 C CA . SER A 1 73 ? -1.339 -2.340 -18.520 1.00 76.62 73 SER A CA 1
ATOM 564 C C . SER A 1 73 ? -2.371 -2.923 -19.481 1.00 76.62 73 SER A C 1
ATOM 566 O O . SER A 1 73 ? -2.162 -3.994 -20.036 1.00 76.62 73 SER A O 1
ATOM 568 N N . ASP A 1 74 ? -3.437 -2.177 -19.761 1.00 74.12 74 ASP A N 1
ATOM 569 C CA . ASP A 1 74 ? -4.412 -2.558 -20.797 1.00 74.12 74 ASP A CA 1
ATOM 570 C C . ASP A 1 74 ? -3.870 -2.361 -22.226 1.00 74.12 74 ASP A C 1
ATOM 572 O O . ASP A 1 74 ? -4.486 -2.776 -23.206 1.00 74.12 74 ASP A O 1
ATOM 576 N N . THR A 1 75 ? -2.729 -1.679 -22.363 1.00 72.94 75 THR A N 1
ATOM 577 C CA . THR A 1 75 ? -2.177 -1.246 -23.661 1.00 72.94 75 THR A CA 1
ATOM 578 C C . THR A 1 75 ? -0.830 -1.873 -23.994 1.00 72.94 75 THR A C 1
ATOM 580 O O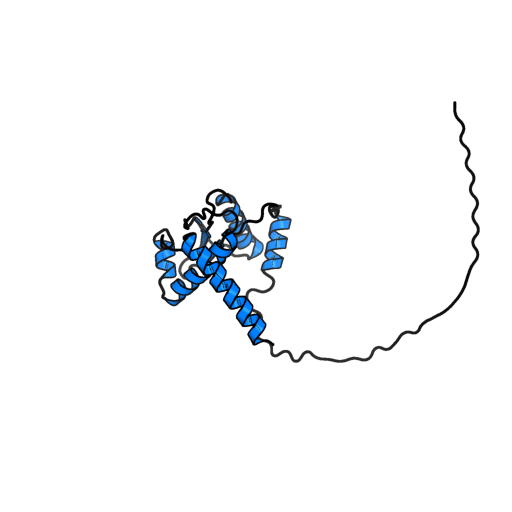 . THR A 1 75 ? -0.320 -1.689 -25.099 1.00 72.94 75 THR A O 1
ATOM 583 N N . ARG A 1 76 ? -0.231 -2.592 -23.043 1.00 67.31 76 ARG A N 1
ATOM 584 C CA . ARG A 1 76 ? 1.063 -3.255 -23.189 1.00 67.31 76 ARG A CA 1
ATOM 585 C C . ARG A 1 76 ? 0.955 -4.638 -22.577 1.00 67.31 76 ARG A C 1
ATOM 587 O O . ARG A 1 76 ? 0.347 -4.780 -21.522 1.00 67.31 76 ARG A O 1
ATOM 594 N N . ASP A 1 77 ? 1.630 -5.615 -23.172 1.00 77.06 77 ASP A N 1
ATOM 595 C CA . ASP A 1 77 ? 1.835 -6.930 -22.556 1.00 77.06 77 ASP A CA 1
ATOM 596 C C . ASP A 1 77 ? 2.876 -6.820 -21.424 1.00 77.06 77 ASP A C 1
ATOM 598 O O . ASP A 1 77 ? 3.940 -7.439 -21.456 1.00 77.06 77 ASP A O 1
ATOM 602 N N . ALA A 1 78 ? 2.599 -5.949 -20.449 1.00 80.00 78 ALA A N 1
ATOM 603 C CA . ALA A 1 78 ? 3.506 -5.584 -19.379 1.00 80.00 78 ALA A CA 1
ATOM 604 C C . ALA A 1 78 ? 2.796 -5.362 -18.036 1.00 80.00 78 ALA A C 1
ATOM 606 O O . ALA A 1 78 ? 1.672 -4.852 -17.967 1.00 80.00 78 ALA A O 1
ATOM 607 N N . TYR A 1 79 ? 3.516 -5.679 -16.961 1.00 83.69 79 TYR A N 1
ATOM 608 C CA . TYR A 1 79 ? 3.169 -5.299 -15.597 1.00 83.69 79 TYR A CA 1
ATOM 609 C C . TYR A 1 79 ? 4.125 -4.231 -15.080 1.00 83.69 79 TYR A C 1
ATOM 611 O O . TYR A 1 79 ? 5.337 -4.270 -15.316 1.00 83.69 79 TYR A O 1
ATOM 619 N N . VAL A 1 80 ? 3.577 -3.303 -14.303 1.00 84.25 80 VAL A N 1
ATOM 620 C CA . VAL A 1 80 ? 4.365 -2.390 -13.478 1.00 84.25 80 VAL A CA 1
ATOM 621 C C . VAL A 1 80 ? 4.141 -2.755 -12.020 1.00 84.25 80 VAL A C 1
ATOM 623 O O . VAL A 1 80 ? 3.014 -2.730 -11.525 1.00 84.25 80 VAL A O 1
ATOM 626 N N . ILE A 1 81 ? 5.216 -3.123 -11.333 1.00 85.44 81 ILE A N 1
ATOM 627 C CA . ILE A 1 81 ? 5.206 -3.428 -9.906 1.00 85.44 81 ILE A CA 1
ATOM 628 C C . ILE A 1 81 ? 5.656 -2.180 -9.164 1.00 85.44 81 ILE A C 1
ATOM 630 O O . ILE A 1 81 ? 6.817 -1.784 -9.252 1.00 85.44 81 ILE A O 1
ATOM 634 N N . TYR A 1 82 ? 4.748 -1.589 -8.402 1.00 85.94 82 TYR A N 1
ATOM 635 C CA . TYR A 1 82 ? 5.044 -0.488 -7.504 1.00 85.94 82 TYR A CA 1
ATOM 636 C C . TYR A 1 82 ? 5.255 -1.023 -6.096 1.00 85.94 82 TYR A C 1
ATOM 638 O O . TYR A 1 82 ? 4.347 -1.607 -5.504 1.00 85.94 82 TYR A O 1
ATOM 646 N N . HIS A 1 83 ? 6.447 -0.815 -5.548 1.00 86.00 83 HIS A N 1
ATOM 647 C CA . HIS A 1 83 ? 6.749 -1.151 -4.158 1.00 86.00 83 HIS A CA 1
ATOM 648 C C . HIS A 1 83 ? 6.836 0.123 -3.321 1.00 86.00 83 HIS A C 1
ATOM 650 O O . HIS A 1 83 ? 7.509 1.084 -3.705 1.00 86.00 83 HIS A O 1
ATOM 656 N N . MET A 1 84 ? 6.113 0.127 -2.204 1.00 86.12 84 MET A N 1
ATOM 657 C CA . MET A 1 84 ? 5.983 1.241 -1.274 1.00 86.12 84 MET A CA 1
ATOM 658 C C . MET A 1 84 ? 6.344 0.756 0.125 1.00 86.12 84 MET A C 1
ATOM 660 O O . MET A 1 84 ? 5.697 -0.137 0.677 1.00 86.12 84 MET A O 1
ATOM 664 N N . ASP A 1 85 ? 7.362 1.376 0.707 1.00 86.31 85 ASP A N 1
ATOM 665 C CA . ASP A 1 85 ? 7.865 1.038 2.030 1.00 86.31 85 ASP A CA 1
ATOM 666 C C . ASP A 1 85 ? 8.034 2.314 2.862 1.00 86.31 85 ASP A C 1
ATOM 668 O O . ASP A 1 85 ? 8.683 3.272 2.429 1.00 86.31 85 ASP A O 1
ATOM 672 N N . SER A 1 86 ? 7.425 2.344 4.049 1.00 83.69 86 SER A N 1
ATOM 673 C CA . SER A 1 86 ? 7.522 3.482 4.964 1.00 83.69 86 SER A CA 1
ATOM 674 C C . SER A 1 86 ? 8.883 3.528 5.664 1.00 83.69 86 SER A C 1
ATOM 676 O O . SER A 1 86 ? 9.263 4.576 6.184 1.00 83.69 86 SER A O 1
ATOM 678 N N . ILE A 1 87 ? 9.673 2.450 5.613 1.00 80.88 87 ILE A N 1
ATOM 679 C CA . ILE A 1 87 ? 11.077 2.407 6.030 1.00 80.88 87 ILE A CA 1
ATOM 680 C C . ILE A 1 87 ? 11.949 2.124 4.797 1.00 80.88 87 ILE A C 1
ATOM 682 O O . ILE A 1 87 ? 12.100 0.984 4.373 1.00 80.88 87 ILE A O 1
ATOM 686 N N . LYS A 1 88 ? 12.632 3.149 4.263 1.00 66.38 88 LYS A N 1
ATOM 687 C CA . LYS A 1 88 ? 13.503 3.023 3.067 1.00 66.38 88 LYS A CA 1
ATOM 688 C C . LYS A 1 88 ? 14.578 1.930 3.134 1.00 66.38 88 LYS A C 1
ATOM 690 O O . LYS A 1 88 ? 15.130 1.578 2.100 1.00 66.38 88 LYS A O 1
ATOM 695 N N . THR A 1 89 ? 14.957 1.477 4.324 1.00 63.44 89 THR A N 1
ATOM 696 C CA . THR A 1 89 ? 16.081 0.552 4.523 1.00 63.44 89 THR A CA 1
ATOM 697 C C . THR A 1 89 ? 15.652 -0.870 4.848 1.00 63.44 89 THR A C 1
ATOM 699 O O . THR A 1 89 ? 16.524 -1.704 5.064 1.00 63.44 89 THR A O 1
ATOM 702 N N . TYR A 1 90 ? 14.350 -1.150 4.946 1.00 56.56 90 TYR A N 1
ATOM 703 C CA . TYR A 1 90 ? 13.915 -2.435 5.483 1.00 56.56 90 TYR A CA 1
ATOM 704 C C . TYR A 1 90 ? 13.973 -3.560 4.448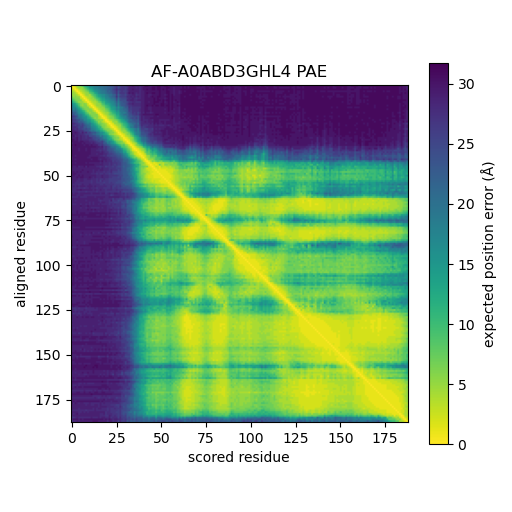 1.00 56.56 90 TYR A C 1
ATOM 706 O O . TYR A 1 90 ? 14.376 -4.680 4.761 1.00 56.56 90 TYR A O 1
ATOM 714 N N . HIS A 1 91 ? 13.630 -3.266 3.197 1.00 63.41 91 HIS A N 1
ATOM 715 C CA . HIS A 1 91 ? 13.691 -4.247 2.125 1.00 63.41 91 HIS A CA 1
ATOM 716 C C . HIS A 1 91 ? 14.607 -3.809 0.989 1.00 63.41 91 HIS A C 1
ATOM 718 O O . HIS A 1 91 ? 14.561 -2.675 0.517 1.00 63.41 91 HIS A O 1
ATOM 724 N N . ASP A 1 92 ? 15.397 -4.757 0.489 1.00 70.06 92 ASP A N 1
ATOM 725 C CA . ASP A 1 92 ? 16.050 -4.615 -0.802 1.00 70.06 92 ASP A CA 1
ATOM 726 C C . ASP A 1 92 ? 14.983 -4.729 -1.899 1.00 70.06 92 ASP A C 1
ATOM 728 O O . ASP A 1 92 ? 14.474 -5.815 -2.199 1.00 70.06 92 ASP A O 1
ATOM 732 N N . HIS A 1 93 ? 14.622 -3.589 -2.490 1.00 67.50 93 HIS A N 1
ATOM 733 C CA . HIS A 1 93 ? 13.594 -3.503 -3.530 1.00 67.50 93 HIS A CA 1
ATOM 734 C C . HIS A 1 93 ? 13.894 -4.425 -4.721 1.00 67.50 93 HIS A C 1
ATOM 736 O O . HIS A 1 93 ? 12.969 -4.904 -5.379 1.00 67.50 93 HIS A O 1
ATOM 742 N N . SER A 1 94 ? 15.175 -4.711 -4.987 1.00 67.56 94 SER A N 1
ATOM 743 C CA . SER A 1 94 ? 15.568 -5.624 -6.059 1.00 67.56 94 SER A CA 1
ATOM 744 C C . SER A 1 94 ? 15.166 -7.071 -5.761 1.00 67.56 94 SER A C 1
ATOM 746 O O . SER A 1 94 ? 14.747 -7.788 -6.670 1.00 67.56 94 SER A O 1
ATOM 748 N N . GLN A 1 95 ? 15.189 -7.484 -4.491 1.00 73.44 95 GLN A N 1
ATOM 749 C CA . GLN A 1 95 ? 14.804 -8.832 -4.071 1.00 73.44 95 GLN A CA 1
ATOM 750 C C . GLN A 1 95 ? 13.289 -9.023 -4.100 1.00 73.44 95 GLN A C 1
ATOM 752 O O . GLN A 1 95 ? 12.817 -10.030 -4.626 1.00 73.44 95 GLN A O 1
ATOM 757 N N . ILE A 1 96 ? 12.522 -8.044 -3.606 1.00 75.44 96 ILE A N 1
ATOM 758 C CA . ILE A 1 96 ? 11.051 -8.067 -3.696 1.00 75.44 96 ILE A CA 1
ATOM 759 C C . ILE A 1 96 ? 10.617 -8.077 -5.161 1.00 75.44 96 ILE A C 1
ATOM 761 O O . ILE A 1 96 ? 9.785 -8.891 -5.559 1.00 75.44 96 ILE A O 1
ATOM 765 N N . GLY A 1 97 ? 11.222 -7.217 -5.979 1.00 74.12 97 GLY A N 1
ATOM 766 C CA . GLY A 1 97 ? 10.961 -7.173 -7.409 1.00 74.12 97 GLY A CA 1
ATOM 767 C C . GLY A 1 97 ? 11.271 -8.498 -8.110 1.00 74.12 97 GLY A C 1
ATOM 768 O O . GLY A 1 97 ? 10.441 -8.996 -8.868 1.00 74.12 97 GLY A O 1
ATOM 769 N N . ALA A 1 98 ? 12.420 -9.115 -7.821 1.00 76.81 98 ALA A N 1
ATOM 770 C CA . ALA A 1 98 ? 12.797 -10.409 -8.390 1.00 76.81 98 ALA A CA 1
ATOM 771 C C . ALA A 1 98 ? 11.858 -11.546 -7.951 1.00 76.81 98 ALA A C 1
ATOM 773 O O . ALA A 1 98 ? 11.458 -12.366 -8.783 1.00 76.81 98 ALA A O 1
ATOM 774 N N . LEU A 1 99 ? 11.473 -11.580 -6.670 1.00 80.50 99 LEU A N 1
ATOM 775 C CA . LEU A 1 99 ? 10.507 -12.537 -6.127 1.00 80.50 99 LEU A CA 1
ATOM 776 C C . LEU A 1 99 ? 9.171 -12.440 -6.868 1.00 80.50 99 LEU A C 1
ATOM 778 O O . LEU A 1 99 ? 8.669 -13.442 -7.378 1.00 80.50 99 LEU A O 1
ATOM 782 N N . LEU A 1 100 ? 8.617 -11.231 -6.950 1.00 81.94 100 LEU A N 1
ATOM 783 C CA . LEU A 1 100 ? 7.320 -10.996 -7.574 1.00 81.94 100 LEU A CA 1
ATOM 784 C C . LEU A 1 100 ? 7.361 -11.264 -9.072 1.00 81.94 100 LEU A C 1
ATOM 786 O O . LEU A 1 100 ? 6.461 -11.919 -9.580 1.00 81.94 100 LEU A O 1
ATOM 790 N N . ASN A 1 101 ? 8.419 -10.841 -9.767 1.00 79.25 101 ASN A N 1
ATOM 791 C CA . ASN A 1 101 ? 8.590 -11.146 -11.183 1.00 79.25 101 ASN A CA 1
ATOM 792 C C . ASN A 1 101 ? 8.603 -12.663 -11.426 1.00 79.25 101 ASN A C 1
ATOM 794 O O . ASN A 1 101 ? 7.896 -13.167 -12.293 1.00 79.25 101 ASN A O 1
ATOM 798 N N . THR A 1 102 ? 9.347 -13.410 -10.604 1.00 81.06 102 THR A N 1
ATOM 799 C CA . THR A 1 102 ? 9.399 -14.876 -10.706 1.00 81.06 102 THR A CA 1
ATOM 800 C C . THR A 1 102 ? 8.037 -15.504 -10.412 1.00 81.06 102 THR A C 1
ATOM 802 O O . THR A 1 102 ? 7.665 -16.488 -11.049 1.00 81.06 102 THR A O 1
ATOM 805 N N . TRP A 1 103 ? 7.279 -14.957 -9.461 1.00 81.31 103 TRP A N 1
ATOM 806 C CA . TRP A 1 103 ? 5.946 -15.454 -9.136 1.00 81.31 103 TRP A CA 1
ATOM 807 C C . TRP A 1 103 ? 4.914 -15.149 -10.227 1.00 81.31 103 TRP A C 1
ATOM 809 O O . TRP A 1 103 ? 4.110 -16.019 -10.556 1.00 81.31 103 TRP A O 1
ATOM 819 N N . LEU A 1 104 ? 4.951 -13.956 -10.823 1.00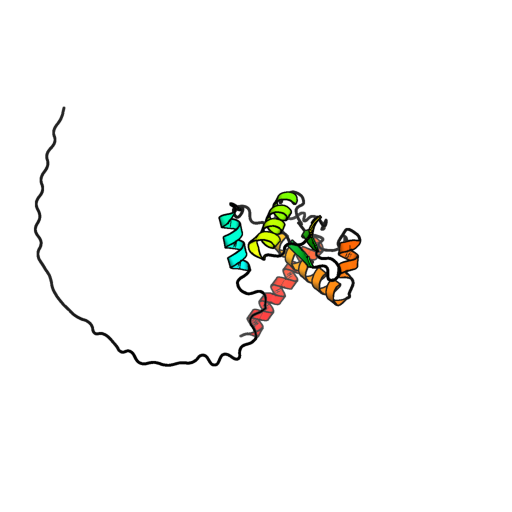 80.50 104 LEU A N 1
ATOM 820 C CA . LEU A 1 104 ? 4.071 -13.585 -11.932 1.00 80.50 104 LEU A CA 1
ATOM 821 C C . LEU A 1 104 ? 4.335 -14.467 -13.160 1.00 80.50 104 LEU A C 1
ATOM 823 O O . LEU A 1 104 ? 3.397 -15.068 -13.684 1.00 80.50 104 LEU A O 1
ATOM 827 N N . ASP A 1 105 ? 5.604 -14.634 -13.542 1.00 80.44 105 ASP A N 1
ATOM 828 C CA . ASP A 1 105 ? 6.009 -15.486 -14.666 1.00 80.44 105 ASP A CA 1
ATOM 829 C C . ASP A 1 105 ? 5.705 -16.967 -14.390 1.00 80.44 105 ASP A C 1
ATOM 831 O O . ASP A 1 105 ? 4.900 -17.601 -15.071 1.00 80.44 105 ASP A O 1
ATOM 835 N N . ARG A 1 106 ? 6.290 -17.537 -13.332 1.00 76.00 106 ARG A N 1
ATOM 836 C CA . ARG A 1 106 ? 6.269 -18.993 -13.107 1.00 76.00 106 ARG A CA 1
ATOM 837 C C . ARG A 1 106 ? 5.096 -19.482 -12.273 1.00 76.00 106 ARG A C 1
ATOM 839 O O . ARG A 1 106 ? 4.681 -20.628 -12.420 1.00 76.00 106 ARG A O 1
ATOM 846 N N . GLY A 1 107 ? 4.609 -18.660 -11.350 1.00 73.31 107 GLY A N 1
ATOM 847 C CA . GLY A 1 107 ? 3.504 -19.009 -10.458 1.00 73.31 107 GLY A CA 1
ATOM 848 C C . GLY A 1 107 ? 2.140 -18.792 -11.105 1.00 73.31 107 GLY A C 1
ATOM 849 O O . GLY A 1 107 ? 1.239 -19.609 -10.908 1.00 73.31 107 GLY A O 1
ATOM 850 N N . LEU A 1 108 ? 1.993 -17.714 -11.881 1.00 75.38 108 LEU A N 1
ATOM 851 C CA . LEU A 1 108 ? 0.740 -17.359 -12.552 1.00 75.38 108 LEU A CA 1
ATOM 852 C C . LEU A 1 108 ? 0.763 -17.584 -14.072 1.00 75.38 108 LEU A C 1
ATOM 854 O O . LEU A 1 108 ? -0.298 -17.532 -14.690 1.00 75.38 108 LEU A O 1
ATOM 858 N N . GLY A 1 109 ? 1.921 -17.889 -14.671 1.00 73.88 109 GLY A N 1
ATOM 859 C CA . GLY A 1 109 ? 2.041 -18.124 -16.114 1.00 73.88 109 GLY A CA 1
ATOM 860 C C . GLY A 1 109 ? 1.944 -16.844 -16.945 1.00 73.88 109 GLY A C 1
ATOM 861 O O . GLY A 1 109 ? 1.622 -16.906 -18.132 1.00 73.88 109 GLY A O 1
ATOM 862 N N . LEU A 1 110 ? 2.160 -15.683 -16.323 1.00 74.06 110 LEU A N 1
ATOM 863 C CA . LEU A 1 110 ? 2.008 -14.379 -16.953 1.00 74.06 110 LEU A CA 1
ATOM 864 C C . LEU A 1 110 ? 3.355 -13.970 -17.557 1.00 74.06 110 LEU A C 1
ATOM 866 O O . LEU A 1 110 ? 4.163 -13.295 -16.925 1.00 74.06 110 LEU A O 1
ATOM 870 N N . ASN A 1 111 ? 3.610 -14.431 -18.782 1.00 73.12 111 ASN A N 1
ATOM 871 C CA . ASN A 1 111 ? 4.853 -14.173 -19.511 1.00 73.12 111 ASN A CA 1
ATOM 872 C C . ASN A 1 111 ? 4.804 -12.797 -20.200 1.00 73.12 111 ASN A C 1
ATOM 874 O O . ASN A 1 111 ? 4.615 -12.697 -21.412 1.00 73.12 111 ASN A O 1
ATOM 878 N N . MET A 1 112 ? 4.887 -11.743 -19.393 1.00 77.81 112 MET A N 1
ATOM 879 C CA . MET A 1 112 ? 4.796 -10.338 -19.804 1.00 77.81 112 MET A CA 1
ATOM 880 C C . MET A 1 112 ? 6.047 -9.576 -19.366 1.00 77.81 112 MET A C 1
ATOM 882 O O . MET A 1 112 ? 6.773 -10.003 -18.467 1.00 77.81 112 MET A O 1
ATOM 886 N N . GLU A 1 113 ? 6.310 -8.435 -19.998 1.00 80.25 113 GLU A N 1
ATOM 887 C CA . GLU A 1 113 ? 7.428 -7.578 -19.608 1.00 80.25 113 GLU A CA 1
ATOM 888 C C . GLU A 1 113 ? 7.167 -6.968 -18.221 1.00 80.25 113 GLU A C 1
ATOM 890 O O . GLU A 1 113 ? 6.131 -6.349 -17.983 1.00 80.25 113 GLU A O 1
ATOM 895 N N . THR A 1 114 ? 8.110 -7.119 -17.291 1.00 77.50 114 THR A N 1
ATOM 896 C CA . THR A 1 114 ? 7.958 -6.592 -15.930 1.00 77.50 114 THR A CA 1
ATOM 897 C C . THR A 1 114 ? 8.874 -5.402 -15.712 1.00 77.50 114 THR A C 1
ATOM 899 O O . THR A 1 114 ? 10.094 -5.502 -15.847 1.00 77.50 114 THR A O 1
ATOM 902 N N . SER A 1 115 ? 8.292 -4.286 -15.282 1.00 79.19 115 SER A N 1
ATOM 903 C CA . SER A 1 115 ? 9.031 -3.139 -14.756 1.00 79.19 115 SER A CA 1
ATOM 904 C C . SER A 1 115 ? 8.767 -2.995 -13.260 1.00 79.19 115 SER A C 1
ATOM 906 O O . SER A 1 115 ? 7.638 -3.147 -12.798 1.00 79.19 115 SER A O 1
ATOM 908 N N . ILE A 1 116 ? 9.819 -2.732 -12.487 1.00 76.44 116 ILE A N 1
ATOM 909 C CA . ILE A 1 116 ? 9.718 -2.522 -11.040 1.00 76.44 116 ILE A CA 1
ATOM 910 C C . ILE A 1 116 ? 10.033 -1.060 -10.766 1.00 76.44 116 ILE A C 1
ATOM 912 O O . ILE A 1 116 ? 11.103 -0.565 -11.120 1.00 76.44 116 ILE A O 1
ATOM 916 N N . VAL A 1 117 ? 9.093 -0.378 -10.126 1.00 78.00 117 VAL A N 1
ATOM 917 C CA . VAL A 1 117 ? 9.190 1.031 -9.773 1.00 78.00 117 VAL A CA 1
ATOM 918 C C . VAL A 1 117 ? 9.106 1.139 -8.259 1.00 78.00 117 VAL A C 1
ATOM 920 O O . VAL A 1 117 ? 8.108 0.781 -7.637 1.00 78.00 117 VAL A O 1
ATOM 923 N N . SER A 1 118 ? 10.168 1.650 -7.646 1.00 73.50 118 SER A N 1
ATOM 924 C CA . SER A 1 118 ? 10.086 2.055 -6.248 1.00 73.50 118 SER A CA 1
ATOM 925 C C . SER A 1 118 ? 9.361 3.388 -6.172 1.00 73.50 118 SER A C 1
ATOM 927 O O . SER A 1 118 ? 9.775 4.362 -6.805 1.00 73.50 118 SER A O 1
ATOM 929 N N . ILE A 1 119 ? 8.290 3.429 -5.389 1.00 74.06 119 ILE A N 1
ATOM 930 C CA . ILE A 1 119 ? 7.594 4.669 -5.085 1.00 74.06 119 ILE A CA 1
ATOM 931 C C . ILE A 1 119 ? 7.988 5.094 -3.681 1.00 74.06 119 ILE A C 1
ATOM 933 O O . ILE A 1 119 ? 7.715 4.408 -2.696 1.00 74.06 119 ILE A O 1
ATOM 937 N N . GLY A 1 120 ? 8.619 6.263 -3.599 1.00 66.75 120 GLY A N 1
ATOM 938 C CA . GLY A 1 120 ? 8.876 6.898 -2.319 1.00 66.75 120 GLY A CA 1
ATOM 939 C C . GLY A 1 120 ? 7.557 7.293 -1.665 1.00 66.75 120 GLY A C 1
ATOM 940 O O . GLY A 1 120 ? 6.831 8.127 -2.201 1.00 66.75 120 GLY A O 1
ATOM 941 N N . ILE A 1 121 ? 7.274 6.721 -0.499 1.00 70.88 121 ILE A N 1
ATOM 942 C CA . ILE A 1 121 ? 6.280 7.259 0.430 1.00 70.88 121 ILE A CA 1
ATOM 943 C C . ILE A 1 121 ? 6.986 8.028 1.546 1.00 70.88 121 ILE A C 1
ATOM 945 O O . ILE A 1 121 ? 8.209 7.924 1.711 1.00 70.88 121 ILE A O 1
ATOM 949 N N . ILE A 1 122 ? 6.236 8.851 2.284 1.00 73.25 122 ILE A N 1
ATOM 950 C CA . ILE A 1 122 ? 6.786 9.527 3.461 1.00 73.25 122 ILE A CA 1
ATOM 951 C C . ILE A 1 122 ? 7.335 8.465 4.405 1.00 73.25 122 ILE A C 1
ATOM 953 O O . ILE A 1 122 ? 6.684 7.456 4.682 1.00 73.25 122 ILE A O 1
ATOM 957 N N . GLN A 1 123 ? 8.561 8.703 4.863 1.00 77.19 123 GLN A N 1
ATOM 958 C CA . GLN A 1 123 ? 9.213 7.785 5.773 1.00 77.19 123 GLN A CA 1
ATOM 959 C C . GLN A 1 123 ? 8.576 7.908 7.143 1.00 77.19 123 GLN A C 1
ATOM 961 O O . GLN A 1 123 ? 8.527 9.009 7.693 1.00 77.19 123 GLN A O 1
ATOM 966 N N . GLN A 1 124 ? 8.131 6.780 7.680 1.00 79.25 124 GLN A N 1
ATOM 967 C CA . GLN A 1 124 ? 7.692 6.736 9.061 1.00 79.25 124 GLN A CA 1
ATOM 968 C C . GLN A 1 124 ? 8.876 7.048 9.972 1.00 79.25 124 GLN A C 1
ATOM 970 O O . GLN A 1 124 ? 9.995 6.578 9.736 1.00 79.25 124 GLN A O 1
ATOM 975 N N . THR A 1 125 ? 8.639 7.828 11.019 1.00 81.69 125 THR A N 1
ATOM 976 C CA . THR A 1 125 ? 9.637 8.012 12.082 1.00 81.69 125 THR A CA 1
ATOM 977 C C . THR A 1 125 ? 9.417 7.052 13.245 1.00 81.69 125 THR A C 1
ATOM 979 O O . THR A 1 125 ? 10.334 6.821 14.033 1.00 81.69 125 THR A O 1
ATOM 982 N N . SER A 1 126 ? 8.223 6.462 13.344 1.00 82.00 126 SER A N 1
ATOM 983 C CA . SER A 1 126 ? 7.908 5.458 14.355 1.00 82.00 126 SER A CA 1
ATOM 984 C C . SER A 1 126 ? 8.359 4.057 13.924 1.00 82.00 126 SER A C 1
ATOM 986 O O . SER A 1 126 ? 8.408 3.720 12.741 1.00 82.00 126 SER A O 1
ATOM 988 N N . ASN A 1 127 ? 8.648 3.199 14.904 1.00 83.31 127 ASN A N 1
ATOM 989 C CA . ASN A 1 127 ? 9.080 1.818 14.657 1.00 83.31 127 ASN A CA 1
ATOM 990 C C . ASN A 1 127 ? 7.911 0.818 14.617 1.00 83.31 127 ASN A C 1
ATOM 992 O O . ASN A 1 127 ? 8.136 -0.387 14.633 1.00 83.31 127 ASN A O 1
ATOM 996 N N . PHE A 1 128 ? 6.663 1.296 14.638 1.00 86.50 128 PHE A N 1
ATOM 997 C CA . PHE A 1 128 ? 5.489 0.441 14.841 1.00 86.50 128 PHE A CA 1
ATOM 998 C C . PHE A 1 128 ? 4.292 0.775 13.940 1.00 86.50 128 PHE A C 1
ATOM 1000 O O . PHE A 1 128 ? 3.276 0.086 14.009 1.00 86.50 128 PHE A O 1
ATOM 1007 N N . ASP A 1 129 ? 4.358 1.835 13.126 1.00 90.38 129 ASP A N 1
ATOM 1008 C CA . ASP A 1 129 ? 3.233 2.257 12.281 1.00 90.38 129 ASP A CA 1
ATOM 1009 C C . ASP A 1 129 ? 3.231 1.645 10.881 1.00 90.38 129 ASP A C 1
ATOM 1011 O O . ASP A 1 129 ? 2.296 1.910 10.134 1.00 90.38 129 ASP A O 1
ATOM 1015 N N . CYS A 1 130 ? 4.194 0.795 10.512 1.00 89.56 130 CYS A N 1
ATOM 1016 C CA . CYS A 1 130 ? 4.314 0.312 9.128 1.00 89.56 130 CYS A CA 1
ATOM 1017 C C . CYS A 1 130 ? 3.030 -0.344 8.605 1.00 89.56 130 CYS A C 1
ATOM 1019 O O . CYS A 1 130 ? 2.597 -0.056 7.491 1.00 89.56 130 CYS A O 1
ATOM 1021 N N . GLY A 1 131 ? 2.340 -1.130 9.437 1.00 90.75 131 GLY A N 1
ATOM 1022 C CA . GLY A 1 131 ? 1.036 -1.696 9.079 1.00 90.75 131 GLY A CA 1
ATOM 1023 C C . GLY A 1 131 ? -0.055 -0.634 8.876 1.00 90.75 131 GLY A C 1
ATOM 1024 O O . GLY A 1 131 ? -0.845 -0.726 7.940 1.00 90.75 131 GLY A O 1
ATOM 1025 N N . VAL A 1 132 ? -0.082 0.410 9.709 1.00 93.00 132 VAL A N 1
ATOM 1026 C CA . VAL A 1 132 ? -1.056 1.509 9.594 1.00 93.00 132 VAL A CA 1
ATOM 1027 C C . VAL A 1 132 ? -0.750 2.388 8.376 1.00 93.00 132 VAL A C 1
ATOM 1029 O O . VAL A 1 132 ? -1.680 2.775 7.670 1.00 93.00 132 VAL A O 1
ATOM 1032 N N . HIS A 1 133 ? 0.529 2.640 8.067 1.00 92.25 133 HIS A N 1
ATOM 1033 C CA . HIS A 1 133 ? 0.949 3.284 6.817 1.00 92.25 133 HIS A CA 1
ATOM 1034 C C . HIS A 1 133 ? 0.418 2.516 5.608 1.00 92.25 133 HIS A C 1
ATOM 1036 O O . HIS A 1 133 ? -0.188 3.123 4.729 1.00 92.25 133 HIS A O 1
ATOM 1042 N N . VAL A 1 134 ? 0.585 1.190 5.575 1.00 91.62 134 VAL A N 1
ATOM 1043 C CA . VAL A 1 134 ? 0.072 0.355 4.478 1.00 91.62 134 VAL A CA 1
ATOM 1044 C C . VAL A 1 134 ? -1.443 0.519 4.321 1.00 91.62 134 VAL A C 1
ATOM 1046 O O . VAL A 1 134 ? -1.908 0.805 3.219 1.00 91.62 134 VAL A O 1
ATOM 1049 N N . LEU A 1 135 ? -2.218 0.411 5.406 1.00 93.69 135 LEU A N 1
ATOM 1050 C CA . LEU A 1 135 ? -3.680 0.569 5.358 1.00 93.69 135 LEU A CA 1
ATOM 1051 C C . LEU A 1 135 ? -4.109 1.966 4.887 1.00 93.69 135 LEU A C 1
ATOM 1053 O O . LEU A 1 135 ? -5.014 2.102 4.056 1.00 93.69 135 LEU A O 1
ATOM 1057 N N . TYR A 1 136 ? -3.440 3.003 5.390 1.00 93.81 136 TYR A N 1
ATOM 1058 C CA . TYR A 1 136 ? -3.711 4.380 5.000 1.00 93.81 136 TYR A CA 1
ATOM 1059 C C . TYR A 1 136 ? -3.432 4.600 3.510 1.00 93.81 136 TYR A C 1
ATOM 1061 O O . TYR A 1 136 ? -4.279 5.128 2.787 1.00 93.81 136 TYR A O 1
ATOM 1069 N N . ILE A 1 137 ? -2.276 4.143 3.022 1.00 92.12 137 ILE A N 1
ATOM 1070 C CA . ILE A 1 137 ? -1.904 4.271 1.613 1.00 92.12 137 ILE A CA 1
ATOM 1071 C C . ILE A 1 137 ? -2.874 3.493 0.720 1.00 92.12 137 ILE A C 1
ATOM 1073 O O . ILE A 1 137 ? -3.333 4.054 -0.270 1.00 92.12 137 ILE A O 1
ATOM 1077 N N . ILE A 1 138 ? -3.279 2.268 1.080 1.00 93.44 138 ILE A N 1
ATOM 1078 C CA . ILE A 1 138 ? -4.308 1.518 0.334 1.00 93.44 138 ILE A CA 1
ATOM 1079 C C . ILE A 1 138 ? -5.596 2.338 0.214 1.00 93.44 138 ILE A C 1
ATOM 1081 O O . ILE A 1 138 ? -6.148 2.463 -0.880 1.00 93.44 138 ILE A O 1
ATOM 1085 N N . THR A 1 139 ? -6.054 2.937 1.315 1.00 94.12 139 THR A N 1
ATOM 1086 C CA . THR A 1 139 ? -7.258 3.781 1.317 1.00 94.12 139 THR A CA 1
ATOM 1087 C C . THR A 1 139 ? -7.119 4.936 0.326 1.00 94.12 139 THR A C 1
ATOM 1089 O O . THR A 1 139 ? -8.010 5.162 -0.495 1.00 94.12 139 THR A O 1
ATOM 1092 N N . LYS A 1 140 ? -5.969 5.615 0.326 1.00 93.06 140 LYS A N 1
ATOM 1093 C CA . LYS A 1 140 ? -5.693 6.725 -0.591 1.00 93.06 140 LYS A CA 1
ATOM 1094 C C . LYS A 1 140 ? -5.543 6.305 -2.050 1.00 93.06 140 LYS A C 1
ATOM 1096 O O . LYS A 1 140 ? -6.039 7.004 -2.931 1.00 93.06 140 LYS A O 1
ATOM 1101 N N . LEU A 1 141 ? -4.955 5.143 -2.322 1.00 92.38 141 LEU A N 1
ATOM 1102 C CA . LEU A 1 141 ? -4.898 4.575 -3.671 1.00 92.38 141 LEU A CA 1
ATOM 1103 C C . LEU A 1 141 ? -6.302 4.249 -4.199 1.00 92.38 141 LEU A C 1
ATOM 1105 O O . LEU A 1 141 ? -6.603 4.548 -5.353 1.00 92.38 141 LEU A O 1
ATOM 1109 N N . ILE A 1 142 ? -7.182 3.696 -3.357 1.00 93.12 142 ILE A N 1
ATOM 1110 C CA . ILE A 1 142 ? -8.580 3.419 -3.719 1.00 93.12 142 ILE A CA 1
ATOM 1111 C C . ILE A 1 142 ? -9.332 4.723 -4.017 1.00 93.12 142 ILE A C 1
ATOM 1113 O O . ILE A 1 142 ? -10.059 4.794 -5.008 1.00 93.12 142 ILE A O 1
ATOM 1117 N N . GLU A 1 143 ? -9.167 5.757 -3.188 1.00 94.00 143 GLU A N 1
ATOM 1118 C CA . GLU A 1 143 ? -9.755 7.084 -3.420 1.00 94.00 143 GLU A CA 1
ATOM 1119 C C . GLU A 1 143 ? -9.266 7.698 -4.740 1.00 94.00 143 GLU A C 1
ATOM 1121 O O . GLU A 1 143 ? -10.081 8.100 -5.571 1.00 94.00 143 GLU A O 1
ATOM 1126 N N . ALA A 1 144 ? -7.953 7.704 -4.982 1.00 92.38 144 ALA A N 1
ATOM 1127 C CA . ALA A 1 144 ? -7.377 8.214 -6.224 1.00 92.38 144 ALA A CA 1
ATOM 1128 C C . ALA A 1 144 ? -7.840 7.419 -7.451 1.00 92.38 144 ALA A C 1
ATOM 1130 O O . ALA A 1 144 ? -8.095 8.007 -8.502 1.00 92.38 144 ALA A O 1
ATOM 1131 N N . GLY A 1 145 ? -7.999 6.099 -7.323 1.00 91.62 145 GLY A N 1
ATOM 1132 C CA . GLY A 1 145 ? -8.540 5.247 -8.381 1.00 91.62 145 GLY A CA 1
ATOM 1133 C C . GLY A 1 145 ? -9.980 5.617 -8.730 1.00 91.62 145 GLY A C 1
ATOM 1134 O O . GLY A 1 145 ? -10.303 5.795 -9.902 1.00 91.62 145 GLY A O 1
ATOM 1135 N N . LYS A 1 146 ? -10.832 5.827 -7.719 1.00 92.69 146 LYS A N 1
ATOM 1136 C CA . LYS A 1 146 ? -12.226 6.273 -7.907 1.00 92.69 146 LYS A CA 1
ATOM 1137 C C . LYS A 1 146 ? -12.326 7.649 -8.564 1.00 92.69 146 LYS A C 1
ATOM 1139 O O . LYS A 1 146 ? -13.270 7.892 -9.309 1.00 92.69 146 LYS A O 1
ATOM 1144 N N . ASN A 1 147 ? -11.352 8.518 -8.310 1.00 92.69 147 ASN A N 1
ATOM 1145 C CA . ASN A 1 147 ? -11.298 9.864 -8.876 1.00 92.69 147 ASN A CA 1
ATOM 1146 C C . ASN A 1 147 ? -10.572 9.926 -10.233 1.00 92.69 147 ASN A C 1
ATOM 1148 O O . ASN A 1 147 ? -10.457 11.007 -10.803 1.00 92.69 147 ASN A O 1
ATOM 1152 N N . GLY A 1 148 ? -10.065 8.799 -10.750 1.00 90.69 148 GLY A N 1
ATOM 1153 C CA . GLY A 1 148 ? -9.320 8.745 -12.013 1.00 90.69 148 GLY A CA 1
ATOM 1154 C C . GLY A 1 148 ? -7.909 9.346 -11.959 1.00 90.69 148 GLY A C 1
ATOM 1155 O O . GLY A 1 148 ? -7.312 9.574 -13.003 1.00 90.69 148 GLY A O 1
ATOM 1156 N N . GLN A 1 149 ? -7.365 9.594 -10.764 1.00 90.44 149 GLN A N 1
ATOM 1157 C CA . GLN A 1 149 ? -6.070 10.263 -10.548 1.00 90.44 149 GLN A CA 1
ATOM 1158 C C . GLN A 1 149 ? -4.920 9.284 -10.270 1.00 90.44 149 GLN A C 1
ATOM 1160 O O . GLN A 1 149 ? -3.756 9.674 -10.257 1.00 90.44 149 GLN A O 1
ATOM 1165 N N . LEU A 1 150 ? -5.226 8.006 -10.021 1.00 89.50 150 LEU A N 1
ATOM 1166 C CA . LEU A 1 150 ? -4.226 7.026 -9.594 1.00 89.50 150 LEU A CA 1
ATOM 1167 C C . LEU A 1 150 ? -3.084 6.867 -10.606 1.00 89.50 150 LEU A C 1
ATOM 1169 O O . LEU A 1 150 ? -1.922 6.930 -10.215 1.00 89.50 150 LEU A O 1
ATOM 1173 N N . LEU A 1 151 ? -3.403 6.682 -11.889 1.00 85.69 151 LEU A N 1
ATOM 1174 C CA . LEU A 1 151 ? -2.381 6.506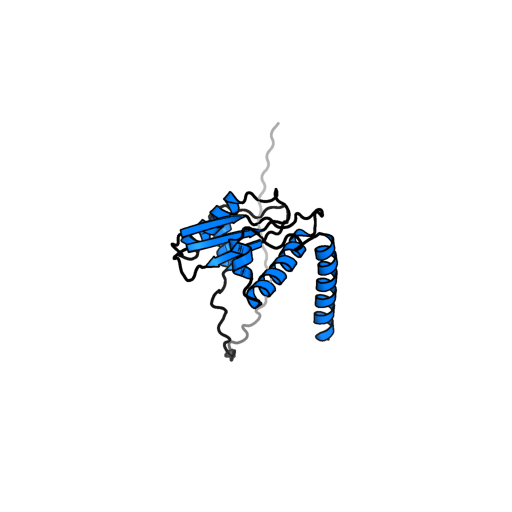 -12.925 1.00 85.69 151 LEU A CA 1
ATOM 1175 C C . LEU A 1 151 ? -1.491 7.743 -13.053 1.00 85.69 151 LEU A C 1
ATOM 1177 O O . LEU A 1 151 ? -0.278 7.601 -13.133 1.00 85.69 151 LEU A O 1
ATOM 1181 N N . GLU A 1 152 ? -2.073 8.941 -12.965 1.00 86.81 152 GLU A N 1
ATOM 1182 C CA . GLU A 1 152 ? -1.319 10.196 -12.991 1.00 86.81 152 GLU A CA 1
ATOM 1183 C C . GLU A 1 152 ? -0.277 10.252 -11.863 1.00 86.81 152 GLU A C 1
ATOM 1185 O O . GLU A 1 152 ? 0.876 10.602 -12.109 1.00 86.81 152 GLU A O 1
ATOM 1190 N N . TYR A 1 153 ? -0.637 9.862 -10.636 1.00 86.94 153 TYR A N 1
ATOM 1191 C CA . TYR A 1 153 ? 0.316 9.821 -9.520 1.00 86.94 153 TYR A CA 1
ATOM 1192 C C . TYR A 1 153 ? 1.417 8.776 -9.722 1.00 86.94 153 TYR A C 1
ATOM 1194 O O . TYR A 1 153 ? 2.592 9.036 -9.455 1.00 86.94 153 TYR A O 1
ATOM 1202 N N . LEU A 1 154 ? 1.053 7.591 -10.212 1.00 85.31 154 LEU A N 1
ATOM 1203 C CA . LEU A 1 154 ? 2.004 6.503 -10.433 1.00 85.31 154 LEU A CA 1
ATOM 1204 C C . LEU A 1 154 ? 2.981 6.809 -11.584 1.00 85.31 154 LEU A C 1
ATOM 1206 O O . LEU A 1 154 ? 4.163 6.483 -11.476 1.00 85.31 154 LEU A O 1
ATOM 1210 N N . GLU A 1 155 ? 2.516 7.446 -12.662 1.00 79.94 155 GLU A N 1
ATOM 1211 C CA . GLU A 1 155 ? 3.328 7.801 -13.835 1.00 79.94 155 GLU A CA 1
ATOM 1212 C C . GLU A 1 155 ? 4.200 9.042 -13.604 1.00 79.94 155 GLU A C 1
ATOM 1214 O O . GLU A 1 155 ? 5.333 9.089 -14.084 1.00 79.94 155 GLU A O 1
ATOM 1219 N N . ASN A 1 156 ? 3.738 10.014 -12.807 1.00 80.62 156 ASN A N 1
ATOM 1220 C CA . ASN A 1 156 ? 4.498 11.230 -12.483 1.00 80.62 156 ASN A CA 1
ATOM 1221 C C . ASN A 1 156 ? 5.534 11.046 -11.360 1.00 80.62 156 ASN A C 1
ATOM 1223 O O . ASN A 1 156 ? 6.082 12.019 -10.839 1.00 80.62 156 ASN A O 1
ATOM 1227 N N . GLY A 1 157 ? 5.846 9.800 -11.003 1.00 68.94 157 GLY A N 1
ATOM 1228 C CA . GLY A 1 157 ? 6.981 9.483 -10.143 1.00 68.94 157 GLY A CA 1
ATOM 1229 C C . GLY A 1 157 ? 6.719 9.620 -8.646 1.00 68.94 157 GLY A C 1
ATOM 1230 O O . GLY A 1 157 ? 7.682 9.720 -7.882 1.00 68.94 157 GLY A O 1
ATOM 1231 N N . GLY A 1 158 ? 5.462 9.593 -8.192 1.00 76.69 158 GLY A N 1
ATOM 1232 C CA . GLY A 1 158 ? 5.200 9.411 -6.768 1.00 76.69 158 GLY A CA 1
ATOM 1233 C C . GLY A 1 158 ? 3.800 9.761 -6.290 1.00 76.69 158 GLY A C 1
ATOM 1234 O O . GLY A 1 158 ? 3.060 10.523 -6.907 1.00 76.69 158 GLY A O 1
ATOM 1235 N N . LEU A 1 159 ? 3.468 9.222 -5.117 1.00 84.00 159 LEU A N 1
ATOM 1236 C CA . LEU A 1 159 ? 2.272 9.620 -4.383 1.00 84.00 159 LEU A CA 1
ATOM 1237 C C . LEU A 1 159 ? 2.440 11.036 -3.807 1.00 84.00 159 LEU A C 1
ATOM 1239 O O . LEU A 1 159 ? 3.575 11.472 -3.576 1.00 84.00 159 LEU A O 1
ATOM 1243 N N . PRO A 1 160 ? 1.333 11.752 -3.542 1.00 84.81 160 PRO A N 1
ATOM 1244 C CA . PRO A 1 160 ? 1.392 13.061 -2.906 1.00 84.81 160 PRO A CA 1
ATOM 1245 C C . PRO A 1 160 ? 2.208 13.031 -1.605 1.00 84.81 160 PRO A C 1
ATOM 1247 O O . PRO A 1 160 ? 2.070 12.128 -0.778 1.00 84.81 160 PRO A O 1
ATOM 1250 N N . LYS A 1 161 ? 3.085 14.024 -1.427 1.00 80.12 161 LYS A N 1
ATOM 1251 C CA . LYS A 1 161 ? 4.065 14.079 -0.325 1.00 80.12 161 LYS A CA 1
ATOM 1252 C C . LYS A 1 161 ? 3.446 14.314 1.042 1.00 80.12 161 LYS A C 1
ATOM 1254 O O . LYS A 1 161 ? 4.166 14.300 2.027 1.00 80.12 161 LYS A O 1
ATOM 1259 N N . GLU A 1 162 ? 2.164 14.618 1.098 1.00 83.56 162 GLU A N 1
ATOM 1260 C CA . GLU A 1 162 ? 1.368 14.768 2.304 1.00 83.56 162 GLU A CA 1
ATOM 1261 C C . GLU A 1 162 ? 0.701 13.449 2.719 1.00 83.56 162 GLU A C 1
ATOM 1263 O O . GLU A 1 162 ? 0.146 13.350 3.812 1.00 83.56 162 GLU A O 1
ATOM 1268 N N . TRP A 1 163 ? 0.752 12.411 1.877 1.00 86.50 163 TRP A N 1
ATOM 1269 C CA . TRP A 1 163 ? 0.201 11.109 2.222 1.00 86.50 163 TRP A CA 1
ATOM 1270 C C . TRP A 1 163 ? 1.112 10.357 3.182 1.00 86.50 163 TRP A C 1
ATOM 1272 O O . TRP A 1 163 ? 2.239 9.992 2.852 1.00 86.50 163 TRP A O 1
ATOM 1282 N N . GLY A 1 164 ? 0.564 10.046 4.354 1.00 81.50 164 GLY A N 1
ATOM 1283 C CA . GLY A 1 164 ? 1.215 9.165 5.309 1.00 81.50 164 GLY A CA 1
ATOM 1284 C C . GLY A 1 164 ? 2.245 9.880 6.175 1.00 81.50 164 GLY A C 1
ATOM 1285 O O . GLY A 1 164 ? 3.270 9.289 6.483 1.00 81.50 164 GLY A O 1
ATOM 1286 N N . THR A 1 165 ? 2.021 11.145 6.550 1.00 88.25 165 THR A N 1
ATOM 1287 C CA . THR A 1 165 ? 2.824 11.754 7.623 1.00 88.25 165 THR A CA 1
ATOM 1288 C C . THR A 1 165 ? 2.515 11.038 8.935 1.00 88.25 165 THR A C 1
ATOM 1290 O O . THR A 1 165 ? 1.388 10.578 9.128 1.00 88.25 165 THR A O 1
ATOM 1293 N N . ASP A 1 166 ? 3.474 10.977 9.863 1.00 87.56 166 ASP A N 1
ATOM 1294 C CA . ASP A 1 166 ? 3.264 10.284 11.144 1.00 87.56 166 ASP A CA 1
ATOM 1295 C C . ASP A 1 166 ? 2.046 10.823 11.909 1.00 87.56 166 ASP A C 1
ATOM 1297 O O . ASP A 1 166 ? 1.319 10.059 12.538 1.00 87.56 166 ASP A O 1
ATOM 1301 N N . GLU A 1 167 ? 1.785 12.131 11.828 1.00 90.50 167 GLU A N 1
ATOM 1302 C CA . GLU A 1 167 ? 0.609 12.764 12.437 1.00 90.50 167 GLU A CA 1
ATOM 1303 C C . GLU A 1 167 ? -0.697 12.223 11.841 1.00 90.50 167 GLU A C 1
ATOM 1305 O O . GLU A 1 167 ? -1.603 11.812 12.571 1.00 90.50 167 GLU A O 1
ATOM 1310 N N . ILE A 1 168 ? -0.780 12.175 10.510 1.00 91.88 168 ILE A N 1
ATOM 1311 C CA . ILE A 1 168 ? -1.954 11.672 9.795 1.00 91.88 168 ILE A CA 1
ATOM 1312 C C . ILE A 1 168 ? -2.150 10.185 10.081 1.00 91.88 168 ILE A C 1
ATOM 1314 O O . ILE A 1 168 ? -3.269 9.762 10.361 1.00 91.88 168 ILE A O 1
ATOM 1318 N N . VAL A 1 169 ? -1.076 9.396 10.053 1.00 92.06 169 VAL A N 1
ATOM 1319 C CA . VAL A 1 169 ? -1.132 7.950 10.300 1.00 92.06 169 VAL A CA 1
ATOM 1320 C C . VAL A 1 169 ? -1.508 7.656 11.750 1.00 92.06 169 VAL A C 1
ATOM 1322 O O . VAL A 1 169 ? -2.346 6.791 12.000 1.00 92.06 169 VAL A O 1
ATOM 1325 N N . SER A 1 170 ? -0.976 8.418 12.706 1.00 91.62 170 SER A N 1
ATOM 1326 C CA . SER A 1 170 ? -1.342 8.300 14.122 1.00 91.62 170 SER A CA 1
ATOM 1327 C C . SER A 1 170 ? -2.821 8.597 14.347 1.00 91.62 170 SER A C 1
ATOM 1329 O O . SER A 1 170 ? -3.494 7.878 15.085 1.00 91.62 170 SER A O 1
ATOM 1331 N N . LYS A 1 171 ? -3.358 9.625 13.683 1.00 94.50 171 LYS A N 1
ATOM 1332 C CA . LYS A 1 171 ? -4.792 9.920 13.722 1.00 94.50 171 LYS A CA 1
ATOM 1333 C C . LYS A 1 171 ? -5.604 8.802 13.066 1.00 94.50 171 LYS A C 1
ATOM 1335 O O . LYS A 1 171 ? -6.577 8.331 13.649 1.00 94.50 171 LYS A O 1
ATOM 1340 N N . TYR A 1 172 ? -5.170 8.331 11.901 1.00 95.12 172 TYR A N 1
ATOM 1341 C CA . TYR A 1 172 ? -5.835 7.260 11.165 1.00 95.12 172 TYR A CA 1
ATOM 1342 C C . TYR A 1 172 ? -5.880 5.947 11.956 1.00 95.12 172 TYR A C 1
ATOM 1344 O O . TYR A 1 172 ? -6.887 5.248 11.940 1.00 95.12 172 TYR A O 1
ATOM 1352 N N . ARG A 1 173 ? -4.838 5.630 12.733 1.00 94.81 173 ARG A N 1
ATOM 1353 C CA . ARG A 1 173 ? -4.842 4.498 13.671 1.00 94.81 173 ARG A CA 1
ATOM 1354 C C . ARG A 1 173 ? -6.021 4.565 14.644 1.00 94.81 173 ARG A C 1
ATOM 1356 O O . ARG A 1 173 ? -6.659 3.544 14.896 1.00 94.81 173 ARG A O 1
ATOM 1363 N N . LEU A 1 174 ? -6.293 5.747 15.201 1.00 96.12 174 LEU A N 1
ATOM 1364 C CA . LEU A 1 174 ? -7.429 5.952 16.101 1.00 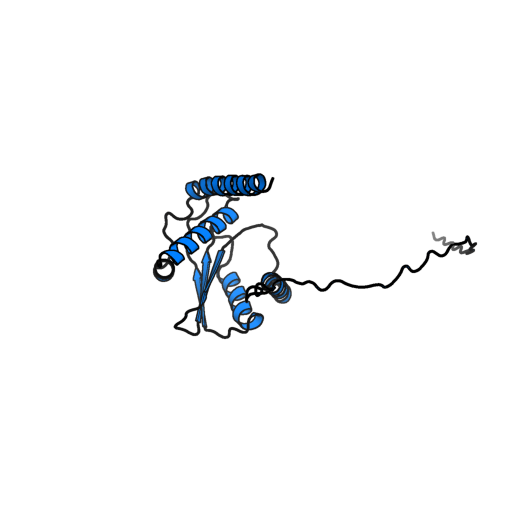96.12 174 LEU A CA 1
ATOM 1365 C C . LEU A 1 174 ? -8.750 5.795 15.344 1.00 96.12 174 LEU A C 1
ATOM 1367 O O . LEU A 1 174 ? -9.633 5.095 15.820 1.00 96.12 174 LEU A O 1
ATOM 1371 N N . GLU A 1 175 ? -8.859 6.361 14.142 1.00 95.88 175 GLU A N 1
ATOM 1372 C CA . GLU A 1 175 ? -10.051 6.224 13.293 1.00 95.88 175 GLU A CA 1
ATOM 1373 C C . GLU A 1 175 ? -10.356 4.751 12.961 1.00 95.88 175 GLU A C 1
ATOM 1375 O O . GLU A 1 175 ? -11.496 4.311 13.103 1.00 95.88 175 GLU A O 1
ATOM 1380 N N . VAL A 1 176 ? -9.338 3.958 12.602 1.00 94.62 176 VAL A N 1
ATOM 1381 C CA . VAL A 1 176 ? -9.476 2.510 12.365 1.00 94.62 176 VAL A CA 1
ATOM 1382 C C . VAL A 1 176 ? -9.911 1.783 13.635 1.00 94.62 176 VAL A C 1
ATOM 1384 O O . VAL A 1 176 ? -10.783 0.919 13.572 1.00 94.62 176 VAL A O 1
ATOM 1387 N N . ARG A 1 177 ? -9.340 2.125 14.796 1.00 95.06 177 ARG A N 1
ATOM 1388 C CA . ARG A 1 177 ? -9.732 1.527 16.079 1.00 95.06 177 ARG A CA 1
ATOM 1389 C C . ARG A 1 177 ? -11.207 1.781 16.385 1.00 95.06 177 ARG A C 1
ATOM 1391 O O . ARG A 1 177 ? -11.918 0.830 16.696 1.00 95.06 177 ARG A O 1
ATOM 1398 N N . GLU A 1 178 ? -11.656 3.030 16.302 1.00 96.56 178 GLU A N 1
ATOM 1399 C CA . GLU A 1 178 ? -13.054 3.384 16.580 1.00 96.56 178 GLU A CA 1
ATOM 1400 C C . GLU A 1 178 ? -14.008 2.722 15.581 1.00 96.56 178 GLU A C 1
ATOM 1402 O O . GLU A 1 178 ? -15.054 2.210 15.975 1.00 96.56 178 GLU A O 1
ATOM 1407 N N . LEU A 1 179 ? -13.619 2.641 14.303 1.00 94.81 179 LEU A N 1
ATOM 1408 C CA . LEU A 1 179 ? -14.383 1.910 13.294 1.00 94.81 179 LEU A CA 1
ATOM 1409 C C . LEU A 1 179 ? -14.539 0.432 13.676 1.00 94.81 179 LEU A C 1
ATOM 1411 O O . LEU A 1 179 ? -15.653 -0.084 13.664 1.00 94.81 179 LEU A O 1
ATOM 1415 N N . LEU A 1 180 ? -13.451 -0.242 14.050 1.00 93.56 180 LEU A N 1
ATOM 1416 C CA . LEU A 1 180 ? -13.493 -1.648 14.460 1.00 93.56 180 LEU A CA 1
ATOM 1417 C C . LEU A 1 180 ? -14.370 -1.867 15.698 1.00 93.56 180 LEU A C 1
ATOM 1419 O O . LEU A 1 180 ? -15.134 -2.826 15.719 1.00 93.56 180 LEU A O 1
ATOM 1423 N N . ILE A 1 181 ? -14.299 -0.979 16.695 1.00 95.38 181 ILE A N 1
ATOM 1424 C CA . ILE A 1 181 ? -15.175 -1.035 17.877 1.00 95.38 181 ILE A CA 1
ATOM 1425 C C . ILE A 1 181 ? -16.637 -0.913 17.448 1.00 95.38 181 ILE A C 1
ATOM 1427 O O . ILE A 1 181 ? -17.444 -1.770 17.794 1.00 95.38 181 ILE A O 1
ATOM 1431 N N . SER A 1 182 ? -16.959 0.091 16.627 1.00 95.44 182 SER A N 1
ATOM 1432 C CA . SER A 1 182 ? -18.333 0.322 16.174 1.00 95.44 182 SER A CA 1
ATOM 1433 C C . SER A 1 182 ? -18.915 -0.854 15.387 1.00 95.44 182 SER A C 1
ATOM 1435 O O . SER A 1 182 ? -20.088 -1.165 15.556 1.00 95.44 182 SER A O 1
ATOM 1437 N N . LEU A 1 183 ? -18.100 -1.533 14.569 1.00 92.88 183 LEU A N 1
ATOM 1438 C CA . LEU A 1 183 ? -18.524 -2.707 13.804 1.00 92.88 183 LEU A CA 1
ATOM 1439 C C . LEU A 1 183 ? -18.848 -3.889 14.722 1.00 92.88 183 LEU A C 1
ATOM 1441 O O . LEU A 1 183 ? -19.827 -4.590 14.495 1.00 92.88 183 LEU A O 1
ATOM 1445 N N . VAL A 1 184 ? -18.046 -4.091 15.769 1.00 92.38 184 VAL A N 1
ATOM 1446 C CA . VAL A 1 184 ? -18.277 -5.161 16.749 1.00 92.38 184 VAL A CA 1
ATOM 1447 C C . VAL A 1 184 ? -19.512 -4.869 17.603 1.00 92.38 184 VAL A C 1
ATOM 1449 O O . VAL A 1 184 ? -20.303 -5.772 17.852 1.00 92.38 184 VAL A O 1
ATOM 1452 N N . GLU A 1 185 ? -19.701 -3.621 18.030 1.00 90.88 185 GLU A N 1
ATOM 1453 C CA . GLU A 1 185 ? -20.853 -3.213 18.846 1.00 90.88 185 GLU A CA 1
ATOM 1454 C C . GLU A 1 185 ? -22.160 -3.135 18.043 1.00 90.88 185 GLU A C 1
ATOM 145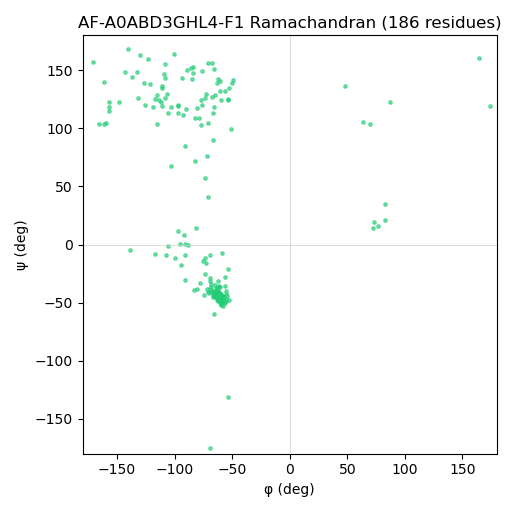6 O O . GLU A 1 185 ? -23.234 -3.302 18.611 1.00 90.88 185 GLU A O 1
ATOM 1461 N N . SER A 1 186 ? -22.104 -2.914 16.724 1.00 77.75 186 SER A N 1
ATOM 1462 C CA . SER A 1 186 ? -23.301 -2.917 15.871 1.00 77.75 186 SER A CA 1
ATOM 1463 C C . SER A 1 186 ? -23.890 -4.309 15.619 1.00 77.75 186 SER A C 1
ATOM 1465 O O . SER A 1 186 ? -25.035 -4.405 15.179 1.00 77.75 186 SER A O 1
ATOM 1467 N N . ASP A 1 187 ? -23.120 -5.364 15.896 1.00 60.56 187 ASP A N 1
ATOM 1468 C CA . ASP A 1 187 ? -23.521 -6.765 15.725 1.00 60.56 187 ASP A CA 1
ATOM 1469 C C . ASP A 1 187 ? -24.063 -7.405 17.026 1.00 60.56 187 ASP A C 1
ATOM 1471 O O . ASP A 1 187 ? -24.441 -8.581 17.021 1.00 60.56 187 ASP A O 1
ATOM 1475 N N . THR A 1 188 ? -24.121 -6.649 18.133 1.00 54.03 188 THR A N 1
ATOM 1476 C CA . THR A 1 188 ? -24.692 -7.064 19.435 1.00 54.03 188 THR A CA 1
ATOM 1477 C C . THR A 1 188 ? -26.015 -6.379 19.737 1.00 54.03 188 THR A C 1
ATOM 1479 O O . THR A 1 188 ? -26.933 -7.078 20.225 1.00 54.03 188 THR A O 1
#

Mean predicted aligned error: 14.61 Å

Sequence (188 aa):
MTMDTKGKSKANEEEEHDPTPEAPEDSPAKPSGSGKPAPPYGDLPTKFEKFCSQFGFQRSEESHWSLVLIHISDTRDAYVIYHMDSIKTYHDHSQIGALLNTWLDRGLGLNMETSIVSIGIIQQTSNFDCGVHVLYIITKLIEAGKNGQLLEYLENGGLPKEWGTDEIVSKYRLEVRELLISLVESDT

Foldseek 3Di:
DDDDDDDDDDDDDDDDDDDDDDDDDDDDDDPPDPDPDDPPCPPVVVLLVVLCVVVVNDDDPDDADWDWDWDDDPVFLEIEIETEFLAPPPDDQVVVQVSVVCCCCPVVVSPGHYHYAYAYAHHDPDPPLRVLLRVQVVVVLVVCVVVVNNVVQVVVRYDPHPRPDNVVSVVSVVVVVVVVVCVVVVVD

pLDDT: mean 73.55, std 17.66, range [36.5, 96.56]

Nearest PDB structures (foldseek):
  8hhj-assembly1_A  TM=5.759E-01  e=8.798E-02  Neisseria meningitidis
  6ha8-assembly1_c  TM=3.637E-01  e=1.476E-01  Bacillus subtilis subsp. subtilis str. 168
  8v9k-assembly1_c  TM=4.292E-01  e=5.042E-01  Mycolicibacterium smegmatis MC2 155
  3byp-assembly1_B  TM=3.780E-01  e=1.514E+00  unclassified
  8uu6-assembly1_c  TM=4.073E-01  e=2.890E+00  Listeria innocua

InterPro domains:
  IPR003653 Ulp1 protease family, C-terminal catalytic domain [PF02902] (62-146)
  IPR003653 Ulp1 protease family, C-terminal catalytic domain [PS50600] (1-141)
  IPR038765 Papain-like cysteine peptidase superfamily [SSF54001] (62-183)

Organism: NCBI:txid122646

Radius of gyration: 27.88 Å; Cα contacts (8 Å, |Δi|>4): 156; chains: 1; bounding box: 66×77×60 Å

Solvent-accessible surface area (backbone atoms only — not comparable to full-atom values): 11975 Å² total; per-residue (Å²): 135,89,81,88,86,91,84,88,87,90,84,92,82,92,85,82,88,83,92,82,79,92,76,82,94,76,87,87,80,83,82,90,65,85,76,68,77,71,62,98,70,63,72,52,71,63,51,48,53,50,47,33,55,75,73,69,54,72,84,66,90,73,87,79,46,66,41,76,47,78,45,72,45,95,87,45,76,31,37,42,37,37,40,37,40,35,53,83,80,76,61,63,64,67,57,56,44,51,51,50,51,50,39,40,34,73,72,68,65,50,87,48,51,77,45,75,43,80,36,67,50,41,63,50,85,63,97,76,46,40,59,49,42,40,54,53,51,52,52,50,50,52,52,28,48,77,71,69,44,38,63,59,32,63,73,73,71,31,63,66,86,77,52,51,41,62,68,57,35,56,50,47,50,52,54,53,49,54,50,53,50,51,59,58,60,72,77,108